Protein AF-A0A937GSK6-F1 (afdb_monomer_lite)

Radius of gyration: 21.52 Å; chains: 1; bounding box: 47×31×70 Å

Secondary structure (DSSP, 8-state):
---EEEEE-SS-EEEEE--EEEEEETTEEEEEE---EEE--TT--EEEEEEE-SEETTEEHHHHHHHHHHHHTT---SSHHHHHHHHHHHHHH-TTTS-HHHHHHHHHHHHHHHHHHIIIIIIHHHHHHHHHHH-SPPPHHHHHHHHHHHHHHHHHHHHTSB--SSSHHHHHHHHHHHHHHHHHHHHHHHTTTS---HHHHHHHHHHHHHTTT-B-TT---TTSEEEEEEE--TT-SS-EEEEEEE-S---

Sequence (251 aa):
MTTEVAIMNRQAVALAADSAATAYSGGRPIYTHANKILSLGAKHAVGVMIYSSATFMGIPWETLIKMFRETLGNQQQHQLEDYGKLLVEFLENNKELFPEELQIKYAMSRIDDYFESLIIETLSHRLDFSFFENQSEINEEDIKKLFSDIVEEELEKYANGETYVNKPKEYGQLIEQKLGAHVDQIIAELFEIFPLDDKTKENLKQLATYLFIYHPEDSQEYDYTGVVISGFGDKDIFPRVQPLKIFGLLF

Foldseek 3Di:
DWDKDWDFDLPDIDIDIDQWDWDDDPNDTDTDGDDQWDDLDPLEQKIKGKDLDQDALNHGVVVLSVVLSVVCPNPFFQWLVVSVVSSVVSVLPPCVVAPLVSLLVSLLVVLLVVVVCLCPPVLVVVVVVVCVPPVDDQDQVNSQVSLLVSLVVLLVLLVPFDFPDDPLVVQLVVCCVSCVVVQVVSCCVVCVPHPYDPVSSVSSSSSSSSVQGGDGPPPPPSAWMWMWMWGGGPNDSGIDIDIDTDHHGND

pLDDT: mean 88.69, std 10.46, range [54.69, 97.94]

Structure (mmCIF, N/CA/C/O backbone):
data_AF-A0A937GSK6-F1
#
_entry.id   AF-A0A937GSK6-F1
#
loop_
_atom_site.group_PDB
_atom_site.id
_atom_site.type_symbol
_atom_site.label_atom_id
_atom_site.label_alt_id
_atom_site.label_comp_id
_atom_site.label_asym_id
_atom_site.label_entity_id
_atom_site.label_seq_id
_atom_site.pdbx_PDB_ins_code
_atom_site.Cartn_x
_atom_site.Cartn_y
_atom_site.Cartn_z
_atom_site.occupancy
_atom_site.B_iso_or_equiv
_atom_site.auth_seq_id
_atom_site.auth_comp_id
_atom_site.auth_asym_id
_atom_site.auth_atom_id
_atom_site.pdbx_PDB_model_num
ATOM 1 N N . MET A 1 1 ? -14.507 -2.035 -8.404 1.00 55.00 1 MET A N 1
ATOM 2 C CA . MET A 1 1 ? -15.138 -0.878 -7.736 1.00 55.00 1 MET A CA 1
ATOM 3 C C . MET A 1 1 ? -15.733 -1.377 -6.437 1.00 55.00 1 MET A C 1
ATOM 5 O O . MET A 1 1 ? -16.490 -2.336 -6.466 1.00 55.00 1 MET A O 1
ATOM 9 N N . THR A 1 2 ? -15.318 -0.777 -5.334 1.00 68.44 2 THR A N 1
ATOM 10 C CA . THR A 1 2 ? -15.688 -1.124 -3.959 1.00 68.44 2 THR A CA 1
ATOM 11 C C . THR A 1 2 ? -16.321 0.135 -3.357 1.00 68.44 2 THR A C 1
ATOM 13 O O . THR A 1 2 ? -15.944 1.238 -3.762 1.00 68.44 2 THR A O 1
ATOM 16 N N . THR A 1 3 ? -17.340 0.011 -2.506 1.00 79.06 3 THR A N 1
ATOM 17 C CA . THR A 1 3 ? -18.026 1.186 -1.940 1.00 79.06 3 THR A CA 1
ATOM 18 C C . THR A 1 3 ? -18.267 1.032 -0.449 1.00 79.06 3 THR A C 1
ATOM 20 O O . THR A 1 3 ? -18.966 0.121 -0.007 1.00 79.06 3 THR A O 1
ATOM 23 N N . GLU A 1 4 ? -17.756 2.004 0.298 1.00 87.00 4 GLU A N 1
ATOM 24 C CA . GLU A 1 4 ? -17.890 2.154 1.739 1.00 87.00 4 GLU A CA 1
ATOM 25 C C . GLU A 1 4 ? -18.651 3.432 2.065 1.00 87.00 4 GLU A C 1
ATOM 27 O O . GLU A 1 4 ? -18.464 4.480 1.444 1.00 87.00 4 GLU A O 1
ATOM 32 N N . VAL A 1 5 ? -19.491 3.361 3.092 1.00 93.25 5 VAL A N 1
ATOM 33 C CA . VAL A 1 5 ? -20.286 4.487 3.566 1.00 93.25 5 VAL A CA 1
ATOM 34 C C . VAL A 1 5 ? -20.209 4.554 5.085 1.00 93.25 5 VAL A C 1
ATOM 36 O O . VAL A 1 5 ? -20.524 3.590 5.783 1.00 93.25 5 VAL A O 1
ATOM 39 N N . ALA A 1 6 ? -19.839 5.728 5.597 1.00 94.38 6 ALA A N 1
ATOM 40 C CA . ALA A 1 6 ? -19.964 6.081 7.005 1.00 94.38 6 ALA A CA 1
ATOM 41 C C . ALA A 1 6 ? -20.987 7.215 7.156 1.00 94.38 6 ALA A C 1
ATOM 43 O O . ALA A 1 6 ? -20.828 8.286 6.570 1.00 94.38 6 ALA A O 1
ATOM 44 N N . ILE A 1 7 ? -22.034 6.992 7.952 1.00 95.69 7 ILE A N 1
ATOM 45 C CA . ILE A 1 7 ? -23.019 8.019 8.316 1.00 95.69 7 ILE A CA 1
ATOM 46 C C . ILE A 1 7 ? -22.913 8.252 9.812 1.00 95.69 7 ILE A C 1
ATOM 48 O O . ILE A 1 7 ? -23.089 7.324 10.598 1.00 95.69 7 ILE A O 1
ATOM 52 N N . MET A 1 8 ? -22.655 9.494 10.214 1.00 96.00 8 MET A N 1
ATOM 53 C CA . MET A 1 8 ? -22.496 9.849 11.620 1.00 96.00 8 MET A CA 1
ATOM 54 C C . MET A 1 8 ? -23.382 11.020 12.029 1.00 96.00 8 MET A C 1
ATOM 56 O O . MET A 1 8 ? -23.664 11.932 11.251 1.00 96.00 8 MET A O 1
ATOM 60 N N . ASN A 1 9 ? -23.801 10.997 13.288 1.00 96.00 9 ASN A N 1
ATOM 61 C CA . ASN A 1 9 ? -24.414 12.123 13.975 1.00 96.00 9 ASN A CA 1
ATOM 62 C C . ASN A 1 9 ? -23.764 12.281 15.361 1.00 96.00 9 ASN A C 1
ATOM 64 O O . ASN A 1 9 ? -22.790 11.612 15.686 1.00 96.00 9 ASN A O 1
ATOM 68 N N . ARG A 1 10 ? -24.305 13.155 16.214 1.00 95.62 10 ARG A N 1
ATOM 69 C CA . ARG A 1 10 ? -23.763 13.374 17.568 1.00 95.62 10 ARG A CA 1
ATOM 70 C C . ARG A 1 10 ? -23.878 12.166 18.513 1.00 95.62 10 ARG A C 1
ATOM 72 O O . ARG A 1 10 ? -23.325 12.218 19.600 1.00 95.62 10 ARG A O 1
ATOM 79 N N . GLN A 1 11 ? -24.628 11.129 18.155 1.00 95.62 11 GLN A N 1
ATOM 80 C CA . GLN A 1 11 ? -24.886 9.966 19.008 1.00 95.62 11 GLN A CA 1
ATOM 81 C C . GLN A 1 11 ? -24.137 8.716 18.554 1.00 95.62 11 GLN A C 1
ATOM 83 O O . GLN A 1 11 ? -23.774 7.902 19.395 1.00 95.62 11 GLN A O 1
ATOM 88 N N . ALA A 1 12 ? -23.951 8.527 17.247 1.00 95.62 12 ALA A N 1
ATOM 89 C CA . ALA A 1 12 ? -23.407 7.290 16.707 1.00 95.62 12 ALA A CA 1
ATOM 90 C C . ALA A 1 12 ? -22.842 7.466 15.295 1.00 95.62 12 ALA A C 1
ATOM 92 O O . ALA A 1 12 ? -23.135 8.440 14.596 1.00 95.62 12 ALA A O 1
ATOM 93 N N . VAL A 1 13 ? -22.076 6.461 14.880 1.00 96.69 13 VAL A N 1
ATOM 94 C CA . VAL A 1 13 ? -21.680 6.222 13.496 1.00 96.69 13 VAL A CA 1
ATOM 95 C C . VAL A 1 13 ? -22.214 4.866 13.042 1.00 96.69 13 VAL A C 1
ATOM 97 O O . VAL A 1 13 ? -22.181 3.890 13.791 1.00 96.69 13 VAL A O 1
ATOM 100 N N . ALA A 1 14 ? -22.735 4.821 11.821 1.00 96.38 14 ALA A N 1
ATOM 101 C CA . ALA A 1 14 ? -23.144 3.617 11.119 1.00 96.38 14 ALA A CA 1
ATOM 102 C C . ALA A 1 14 ? -22.214 3.400 9.922 1.00 96.38 14 ALA A C 1
ATOM 104 O O . ALA A 1 14 ? -21.938 4.336 9.170 1.00 96.38 14 ALA A O 1
ATOM 105 N N . LEU A 1 15 ? -21.747 2.162 9.771 1.00 95.69 15 LEU A N 1
ATOM 106 C CA . LEU A 1 15 ? -20.786 1.729 8.761 1.00 95.69 15 LEU A CA 1
ATOM 107 C C . LEU A 1 15 ? -21.457 0.719 7.825 1.00 95.69 15 LEU A C 1
ATOM 109 O O . LEU A 1 15 ? -22.148 -0.187 8.297 1.00 95.69 15 LEU A O 1
ATOM 113 N N . ALA A 1 16 ? -21.257 0.868 6.519 1.00 94.00 16 ALA A N 1
ATOM 114 C CA . ALA A 1 16 ? -21.748 -0.051 5.497 1.00 94.00 16 ALA A CA 1
ATOM 115 C C . ALA A 1 16 ? -20.708 -0.207 4.378 1.00 94.00 16 ALA A C 1
ATOM 117 O O . ALA A 1 16 ? -20.081 0.770 3.982 1.00 94.00 16 ALA A O 1
ATOM 118 N N . ALA A 1 17 ? -20.539 -1.427 3.869 1.00 91.69 17 ALA A N 1
ATOM 119 C CA . ALA A 1 17 ? -19.594 -1.764 2.810 1.00 91.69 17 ALA A CA 1
ATOM 120 C C . ALA A 1 17 ? -20.102 -2.985 2.032 1.00 91.69 17 ALA A C 1
ATOM 122 O O . ALA A 1 17 ? -20.839 -3.812 2.581 1.00 91.69 17 ALA A O 1
ATOM 123 N N . ASP A 1 18 ? -19.718 -3.107 0.764 1.00 89.00 18 ASP A N 1
ATOM 124 C CA . ASP A 1 18 ? -20.011 -4.290 -0.041 1.00 89.00 18 ASP A CA 1
ATOM 125 C C . ASP A 1 18 ? -19.037 -5.443 0.277 1.00 89.00 18 ASP A C 1
ATOM 127 O O . ASP A 1 18 ? -17.923 -5.232 0.746 1.00 89.00 18 ASP A O 1
ATOM 131 N N . SER A 1 19 ? -19.429 -6.689 0.011 1.00 83.31 19 SER A N 1
ATOM 132 C CA . SER A 1 19 ? -18.553 -7.844 0.263 1.00 83.31 19 SER A CA 1
ATOM 133 C C . SER A 1 19 ? -17.668 -8.228 -0.925 1.00 83.31 19 SER A C 1
ATOM 135 O O . SER A 1 19 ? -16.903 -9.181 -0.802 1.00 83.31 19 SER A O 1
ATOM 137 N N . ALA A 1 20 ? -17.820 -7.594 -2.095 1.00 81.50 20 ALA A N 1
ATOM 138 C CA . ALA A 1 20 ? -17.155 -8.055 -3.307 1.00 81.50 20 ALA A CA 1
ATOM 139 C C . ALA A 1 20 ? -15.666 -7.710 -3.254 1.00 81.50 20 ALA A C 1
ATOM 141 O O . ALA A 1 20 ? -15.281 -6.557 -3.074 1.00 81.50 20 ALA A O 1
ATOM 142 N N . ALA A 1 21 ? -14.820 -8.713 -3.428 1.00 77.69 21 ALA A N 1
ATOM 143 C CA . ALA A 1 21 ? -13.390 -8.538 -3.612 1.00 77.69 21 ALA A CA 1
ATOM 144 C C . ALA A 1 21 ? -13.001 -9.097 -4.981 1.00 77.69 21 ALA A C 1
ATOM 146 O O . ALA A 1 21 ? -13.601 -10.051 -5.472 1.00 77.69 21 ALA A O 1
ATOM 147 N N . THR A 1 22 ? -12.026 -8.465 -5.626 1.00 73.44 22 THR A N 1
ATOM 148 C CA . THR A 1 22 ? -11.445 -8.973 -6.871 1.00 73.44 22 THR A CA 1
ATOM 149 C C . THR A 1 22 ? -10.043 -9.449 -6.545 1.00 73.44 22 THR A C 1
ATOM 151 O O . THR A 1 22 ? -9.212 -8.660 -6.112 1.00 73.44 22 THR A O 1
ATOM 154 N N . ALA A 1 23 ? -9.808 -10.743 -6.704 1.00 70.75 23 ALA A N 1
ATOM 155 C CA . ALA A 1 23 ? -8.471 -11.312 -6.736 1.00 70.75 23 ALA A CA 1
ATOM 156 C C . ALA A 1 23 ? -8.098 -11.577 -8.195 1.00 70.75 23 ALA A C 1
ATOM 158 O O . ALA A 1 23 ? -8.982 -11.751 -9.028 1.00 70.75 23 ALA A O 1
ATOM 159 N N . TYR A 1 24 ? -6.812 -11.659 -8.508 1.00 64.31 24 TYR A N 1
ATOM 160 C CA . TYR A 1 24 ? -6.358 -12.094 -9.824 1.00 64.31 24 TYR A CA 1
ATOM 161 C C . TYR A 1 24 ? -5.656 -13.442 -9.700 1.00 64.31 24 TYR A C 1
ATOM 163 O O . TYR A 1 24 ? -4.879 -13.676 -8.777 1.00 64.31 24 TYR A O 1
ATOM 171 N N . SER A 1 25 ? -5.960 -14.362 -10.612 1.00 57.69 25 SER A N 1
ATOM 172 C CA . SER A 1 25 ? -5.252 -15.637 -10.731 1.00 57.69 25 SER A CA 1
ATOM 173 C C . SER A 1 25 ? -4.990 -15.910 -12.202 1.00 57.69 25 SER A C 1
ATOM 175 O O . SER A 1 25 ? -5.929 -15.962 -12.999 1.00 57.69 25 SER A O 1
ATOM 177 N N . GLY A 1 26 ? -3.711 -16.021 -12.570 1.00 58.00 26 GLY A N 1
ATOM 178 C CA . GLY A 1 26 ? -3.294 -16.190 -13.965 1.00 58.00 26 GLY A CA 1
ATOM 179 C C . GLY A 1 26 ? -3.833 -15.090 -14.888 1.00 58.00 26 GLY A C 1
ATOM 180 O O . GLY A 1 26 ? -4.382 -15.401 -15.943 1.00 58.00 26 GLY A O 1
ATOM 181 N N . GLY A 1 27 ? -3.785 -13.828 -14.444 1.00 58.50 27 GLY A N 1
ATOM 182 C CA . GLY A 1 27 ? -4.260 -12.667 -15.209 1.00 58.50 27 GLY A CA 1
ATOM 183 C C . GLY A 1 27 ? -5.783 -12.543 -15.344 1.00 58.50 27 GLY A C 1
ATOM 184 O O . GLY A 1 27 ? -6.266 -11.676 -16.066 1.00 58.50 27 GLY A O 1
ATOM 185 N N . ARG A 1 28 ? -6.575 -13.394 -14.673 1.00 56.16 28 ARG A N 1
ATOM 186 C CA . ARG A 1 28 ? -8.046 -13.334 -14.723 1.00 56.16 28 ARG A CA 1
ATOM 187 C C . ARG A 1 28 ? -8.639 -12.853 -13.403 1.00 56.16 28 ARG A C 1
ATOM 189 O O . ARG A 1 28 ? -8.242 -13.374 -12.357 1.00 56.16 28 ARG A O 1
ATOM 196 N N . PRO A 1 29 ? -9.622 -11.932 -13.437 1.00 64.12 29 PRO A N 1
ATOM 197 C CA . PRO A 1 29 ? -10.322 -11.512 -12.236 1.00 64.12 29 PRO A CA 1
ATOM 198 C C . PRO A 1 29 ? -11.168 -12.670 -11.694 1.00 64.12 29 PRO A C 1
ATOM 200 O O . PRO A 1 29 ? -11.985 -13.267 -12.398 1.00 64.12 29 PRO A O 1
ATOM 203 N N . ILE A 1 30 ? -10.976 -12.971 -10.418 1.00 71.44 30 ILE A N 1
ATOM 204 C CA . ILE A 1 30 ? -11.789 -13.866 -9.608 1.00 71.44 30 ILE A CA 1
ATOM 205 C C . ILE A 1 30 ? -12.559 -13.004 -8.617 1.00 71.44 30 ILE A C 1
ATOM 207 O O . ILE A 1 30 ? -11.975 -12.310 -7.784 1.00 71.44 30 ILE A O 1
ATOM 211 N N . TYR A 1 31 ? -13.884 -13.090 -8.680 1.00 69.75 31 TYR A N 1
ATOM 212 C CA . TYR A 1 31 ? -14.756 -12.461 -7.700 1.00 69.75 31 TYR A CA 1
ATOM 213 C C . TYR A 1 31 ? -14.820 -13.325 -6.446 1.00 69.75 31 TYR A C 1
ATOM 215 O O . TYR A 1 31 ? -15.266 -14.473 -6.479 1.00 69.75 31 TYR A O 1
ATOM 223 N N . THR A 1 32 ? -14.353 -12.768 -5.341 1.00 76.56 32 THR A N 1
ATOM 224 C CA . THR A 1 32 ? -14.342 -13.394 -4.025 1.00 76.56 32 THR A CA 1
ATOM 225 C C . THR A 1 32 ? -15.166 -12.563 -3.045 1.00 76.56 32 THR A C 1
ATOM 227 O O . THR A 1 32 ? -15.690 -11.494 -3.376 1.00 76.56 32 THR A O 1
ATOM 230 N N . HIS A 1 33 ? -15.309 -13.078 -1.826 1.00 78.69 33 HIS A N 1
ATOM 231 C CA . HIS A 1 33 ? -15.920 -12.352 -0.724 1.00 78.69 33 HIS A CA 1
ATOM 232 C C . HIS A 1 33 ? -14.846 -11.949 0.281 1.00 78.69 33 HIS A C 1
ATOM 234 O O . HIS A 1 33 ? -14.031 -12.781 0.677 1.00 78.69 33 HIS A O 1
ATOM 240 N N . ALA A 1 34 ? -14.882 -10.695 0.721 1.00 81.19 34 ALA A N 1
ATOM 241 C CA . ALA A 1 34 ? -14.078 -10.203 1.831 1.00 81.19 34 ALA A CA 1
ATOM 242 C C . ALA A 1 34 ? -14.989 -9.574 2.885 1.00 81.19 34 ALA A C 1
ATOM 244 O O . ALA A 1 34 ? -15.939 -8.857 2.555 1.00 81.19 34 ALA A O 1
ATOM 245 N N . ASN A 1 35 ? -14.698 -9.828 4.163 1.00 85.88 35 ASN A N 1
ATOM 246 C CA . ASN A 1 35 ? -15.351 -9.096 5.234 1.00 85.88 35 ASN A CA 1
ATOM 247 C C . ASN A 1 35 ? -14.729 -7.699 5.347 1.00 85.88 35 ASN A C 1
ATOM 249 O O . ASN A 1 35 ? -13.636 -7.547 5.893 1.00 85.88 35 ASN A O 1
ATOM 253 N N . LYS A 1 36 ? -15.430 -6.686 4.833 1.00 90.12 36 LYS A N 1
ATOM 254 C CA . LYS A 1 36 ? -14.940 -5.304 4.819 1.00 90.12 36 LYS A CA 1
ATOM 255 C C . LYS A 1 36 ? -15.313 -4.489 6.050 1.00 90.12 36 LYS A C 1
ATOM 257 O O . LYS A 1 36 ? -14.898 -3.344 6.126 1.00 90.12 36 LYS A O 1
ATOM 262 N N . ILE A 1 37 ? -16.069 -5.045 7.003 1.00 94.69 37 ILE A N 1
ATOM 263 C CA . ILE A 1 37 ? -16.404 -4.373 8.266 1.00 94.69 37 ILE A CA 1
ATOM 264 C C . ILE A 1 37 ? -16.038 -5.277 9.436 1.00 94.69 37 ILE A C 1
ATOM 266 O O . ILE A 1 37 ? -16.583 -6.366 9.616 1.00 94.69 37 ILE A O 1
ATOM 270 N N . LEU A 1 38 ? -15.131 -4.798 10.277 1.00 95.19 38 LEU A N 1
ATOM 271 C CA . LEU A 1 38 ? -14.659 -5.508 11.457 1.00 95.19 38 LEU A CA 1
ATOM 272 C C . LEU A 1 38 ? -14.899 -4.669 12.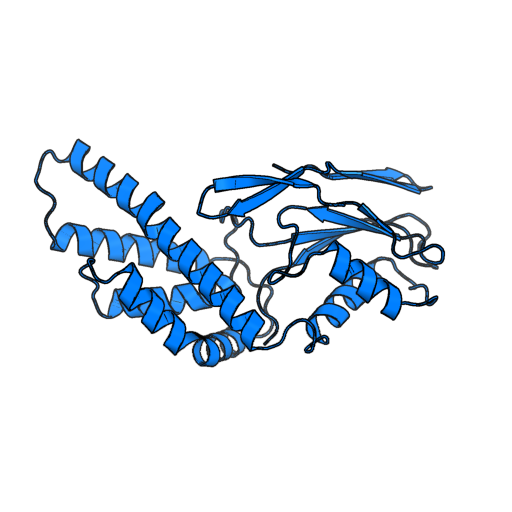709 1.00 95.19 38 LEU A C 1
ATOM 274 O O . LEU A 1 38 ? -14.884 -3.445 12.671 1.00 95.19 38 LEU A O 1
ATOM 278 N N . SER A 1 39 ? -15.110 -5.329 13.844 1.00 94.38 39 SER A N 1
ATOM 279 C CA . SER A 1 39 ? -15.150 -4.675 15.155 1.00 94.38 39 SER A CA 1
ATOM 280 C C . SER A 1 39 ? -13.846 -4.944 15.902 1.00 94.38 39 SER A C 1
ATOM 282 O O . SER A 1 39 ? -13.377 -6.087 15.928 1.00 94.38 39 SER A O 1
ATOM 284 N N . LEU A 1 40 ? -13.317 -3.921 16.584 1.00 95.19 40 LEU A N 1
ATOM 285 C CA . LEU A 1 40 ? -12.187 -4.067 17.511 1.00 95.19 40 LEU A CA 1
ATOM 286 C C . LEU A 1 40 ? -12.592 -4.711 18.851 1.00 95.19 40 LEU A C 1
ATOM 288 O O . LEU A 1 40 ? -11.813 -4.739 19.790 1.00 95.19 40 LEU A O 1
ATOM 292 N N . GLY A 1 41 ? -13.792 -5.287 18.951 1.00 89.38 41 GLY A N 1
ATOM 293 C CA . GLY A 1 41 ? -14.235 -6.073 20.101 1.00 89.38 41 GLY A CA 1
ATOM 294 C C . GLY A 1 41 ? -15.173 -5.316 21.037 1.00 89.38 41 GLY A C 1
ATOM 295 O O . GLY A 1 41 ? -15.291 -4.099 20.998 1.00 89.38 41 GLY A O 1
ATOM 296 N N . ALA A 1 42 ? -15.854 -6.054 21.916 1.00 87.38 42 ALA A N 1
ATOM 297 C CA . ALA A 1 42 ? -16.963 -5.529 22.721 1.00 87.38 42 ALA A CA 1
ATOM 298 C C . ALA A 1 42 ? -16.572 -4.429 23.726 1.00 87.38 42 ALA A C 1
ATOM 300 O O . ALA A 1 42 ? -17.439 -3.712 24.222 1.00 87.38 42 ALA A O 1
ATOM 301 N N . LYS A 1 43 ? -15.283 -4.312 24.065 1.00 91.81 43 LYS A N 1
ATOM 302 C CA . LYS A 1 43 ? -14.761 -3.243 24.929 1.00 91.81 43 LYS A CA 1
ATOM 303 C C . LYS A 1 43 ? -14.393 -1.982 24.161 1.00 91.81 43 LYS A C 1
ATOM 305 O O . LYS A 1 43 ? -14.184 -0.952 24.786 1.00 91.81 43 LYS A O 1
ATOM 310 N N . HIS A 1 44 ? -14.372 -2.032 22.838 1.00 94.75 44 HIS A N 1
ATOM 311 C CA . HIS A 1 44 ? -14.014 -0.911 21.991 1.00 94.75 44 HIS A CA 1
ATOM 312 C C . HIS A 1 44 ? -15.254 -0.494 21.207 1.00 94.75 44 HIS A C 1
ATOM 314 O O . HIS A 1 44 ? -15.797 -1.266 20.419 1.00 94.75 44 HIS A O 1
ATOM 320 N N . ALA A 1 45 ? -15.711 0.741 21.401 1.00 95.12 45 ALA A N 1
ATOM 321 C CA . ALA A 1 45 ? -16.791 1.318 20.601 1.00 95.12 45 ALA A CA 1
ATOM 322 C C . ALA A 1 45 ? -16.264 1.746 19.218 1.00 95.12 45 ALA A C 1
ATOM 324 O O . ALA A 1 45 ? -16.440 2.894 18.818 1.00 95.12 45 ALA A O 1
ATOM 325 N N . VAL A 1 46 ? -15.555 0.840 18.533 1.00 97.38 46 VAL A N 1
ATOM 326 C CA . VAL A 1 46 ? -14.782 1.105 17.316 1.00 97.38 46 VAL A CA 1
ATOM 327 C C . VAL A 1 46 ? -15.007 -0.004 16.288 1.00 97.38 46 VAL A C 1
ATOM 329 O O . VAL A 1 46 ? -14.824 -1.196 16.565 1.00 97.38 46 VAL A O 1
ATOM 332 N N . GLY A 1 47 ? -15.402 0.416 15.091 1.00 97.00 47 GLY A N 1
ATOM 333 C CA . GLY A 1 47 ? -15.438 -0.389 13.879 1.00 97.00 47 GLY A CA 1
ATOM 334 C C . GLY A 1 47 ? -14.324 0.015 12.916 1.00 97.00 47 GLY A C 1
ATOM 335 O O . GLY A 1 47 ? -13.837 1.144 12.941 1.00 97.00 47 GLY A O 1
ATOM 336 N N . VAL A 1 48 ? -13.932 -0.922 12.064 1.00 97.31 48 VAL A N 1
ATOM 337 C CA . VAL A 1 48 ? -12.941 -0.746 11.004 1.00 97.31 48 VAL A CA 1
ATOM 338 C C . VAL A 1 48 ? -13.589 -1.135 9.685 1.00 97.31 48 VAL A C 1
ATOM 340 O O . VAL A 1 48 ? -14.143 -2.230 9.591 1.00 97.31 48 VAL A O 1
ATOM 343 N N . MET A 1 49 ? -13.519 -0.261 8.681 1.00 95.88 49 MET A N 1
ATOM 344 C CA . MET A 1 49 ? -13.830 -0.615 7.296 1.00 95.88 49 MET A CA 1
ATOM 345 C C . MET A 1 49 ? -12.562 -0.676 6.452 1.00 95.88 49 MET A C 1
ATOM 347 O O . MET A 1 49 ? -11.646 0.109 6.689 1.00 95.88 49 MET A O 1
ATOM 351 N N . ILE A 1 50 ? -12.515 -1.570 5.468 1.00 93.88 50 ILE A N 1
ATOM 352 C CA . ILE A 1 50 ? -11.402 -1.664 4.512 1.00 93.88 50 ILE A CA 1
ATOM 353 C C . ILE A 1 50 ? -11.891 -1.506 3.076 1.00 93.88 50 ILE A C 1
ATOM 355 O O . ILE A 1 50 ? -12.967 -2.000 2.748 1.00 93.88 50 ILE A O 1
ATOM 359 N N . TYR A 1 51 ? -11.091 -0.859 2.230 1.00 89.88 51 TYR A N 1
ATOM 360 C CA . TYR A 1 51 ? -11.397 -0.639 0.818 1.00 89.88 51 TYR A CA 1
ATOM 361 C C . TYR A 1 51 ? -10.156 -0.652 -0.070 1.00 89.88 51 TYR A C 1
ATOM 363 O O . TYR A 1 51 ? -9.027 -0.599 0.417 1.00 89.88 51 TYR A O 1
ATOM 371 N N . SER A 1 52 ? -10.379 -0.678 -1.387 1.00 87.12 52 SER A N 1
ATOM 372 C CA . SER A 1 52 ? -9.343 -0.930 -2.395 1.00 87.12 52 SER A CA 1
ATOM 373 C C . SER A 1 52 ? -8.787 -2.354 -2.250 1.00 87.12 52 SER A C 1
ATOM 375 O O . SER A 1 52 ? -9.541 -3.304 -2.488 1.00 87.12 52 SER A O 1
ATOM 377 N N . SER A 1 53 ? -7.534 -2.534 -1.833 1.00 86.12 53 SER A N 1
ATOM 378 C CA . SER A 1 53 ? -6.961 -3.863 -1.622 1.00 86.12 53 SER A CA 1
ATOM 379 C C . SER A 1 53 ? -7.513 -4.546 -0.360 1.00 86.12 53 SER A C 1
ATOM 381 O O . SER A 1 53 ? -7.694 -3.929 0.686 1.00 86.12 53 SER A O 1
ATOM 383 N N . ALA A 1 54 ? -7.773 -5.855 -0.443 1.00 87.12 54 ALA A N 1
ATOM 384 C CA . ALA A 1 54 ? -8.198 -6.674 0.700 1.00 87.12 54 ALA A CA 1
ATOM 385 C C . ALA A 1 54 ? -7.015 -7.288 1.476 1.00 87.12 54 ALA A C 1
ATOM 387 O O . ALA A 1 54 ? -7.212 -7.933 2.513 1.00 87.12 54 ALA A O 1
ATOM 388 N N . THR A 1 55 ? -5.787 -7.085 0.992 1.00 88.62 55 THR A N 1
ATOM 389 C CA . THR A 1 55 ? -4.562 -7.643 1.572 1.00 88.62 55 THR A CA 1
ATOM 390 C C . THR A 1 55 ? -3.472 -6.589 1.695 1.00 88.62 55 THR A C 1
ATOM 392 O O . THR A 1 55 ? -3.336 -5.734 0.826 1.00 88.62 55 THR A O 1
ATOM 395 N N . PHE A 1 56 ? -2.628 -6.716 2.711 1.00 91.38 56 PHE A N 1
ATOM 396 C CA . PHE A 1 56 ? -1.390 -5.956 2.837 1.00 91.38 56 PHE A CA 1
ATOM 397 C C . PHE A 1 56 ? -0.211 -6.931 2.819 1.00 91.38 56 PHE A C 1
ATOM 399 O O . PHE A 1 56 ? -0.169 -7.859 3.626 1.00 91.38 56 PHE A O 1
ATOM 406 N N . MET A 1 57 ? 0.687 -6.784 1.836 1.00 89.44 57 MET A N 1
ATOM 407 C CA . MET A 1 57 ? 1.793 -7.722 1.564 1.00 89.44 57 MET A CA 1
ATOM 408 C C . MET A 1 57 ? 1.354 -9.196 1.461 1.00 89.44 57 MET A C 1
ATOM 410 O O . MET A 1 57 ? 2.019 -10.107 1.951 1.00 89.44 57 MET A O 1
ATOM 414 N N . GLY A 1 58 ? 0.184 -9.441 0.864 1.00 86.56 58 GLY A N 1
ATOM 415 C CA . GLY A 1 58 ? -0.397 -10.781 0.728 1.00 86.56 58 GLY A CA 1
ATOM 416 C C . GLY A 1 58 ? -1.112 -11.316 1.976 1.00 86.56 58 GLY A C 1
ATOM 417 O O . GLY A 1 58 ? -1.721 -12.384 1.910 1.00 86.56 58 GLY A O 1
ATOM 418 N N . ILE A 1 59 ? -1.111 -10.583 3.095 1.00 90.19 59 ILE A N 1
ATOM 419 C CA . ILE A 1 59 ? -1.841 -10.965 4.310 1.00 90.19 59 ILE A CA 1
ATOM 420 C C . ILE A 1 59 ? -3.237 -10.329 4.296 1.00 90.19 59 ILE A C 1
ATOM 422 O O . ILE A 1 59 ? -3.347 -9.110 4.152 1.00 90.19 59 ILE A O 1
ATOM 426 N N . PRO A 1 60 ? -4.324 -11.106 4.476 1.00 91.56 60 PRO A N 1
ATOM 427 C CA . PRO A 1 60 ? -5.674 -10.555 4.552 1.00 91.56 60 PRO A CA 1
ATOM 428 C C . PRO A 1 60 ? -5.839 -9.561 5.704 1.00 91.56 60 PRO A C 1
ATOM 430 O O . PRO A 1 60 ? -5.493 -9.864 6.849 1.00 91.56 60 PRO A O 1
ATOM 433 N N . TRP A 1 61 ? -6.469 -8.417 5.433 1.00 93.38 61 TRP A N 1
ATOM 434 C CA . TRP A 1 61 ? -6.757 -7.420 6.470 1.00 93.38 61 TRP A CA 1
ATOM 435 C C . TRP A 1 61 ? -7.637 -7.953 7.592 1.00 93.38 61 TRP A C 1
ATOM 437 O O . TRP A 1 61 ? -7.463 -7.568 8.743 1.00 93.38 61 TRP A O 1
ATOM 447 N N . GLU A 1 62 ? -8.535 -8.891 7.301 1.00 92.94 62 GLU A N 1
ATOM 448 C CA . GLU A 1 62 ? -9.308 -9.561 8.344 1.00 92.94 62 GLU A CA 1
ATOM 449 C C . GLU A 1 62 ? -8.404 -10.250 9.381 1.00 92.94 62 GLU A C 1
ATOM 451 O O . GLU A 1 62 ? -8.680 -10.178 10.581 1.00 92.94 62 GLU A O 1
ATOM 456 N N . THR A 1 63 ? -7.312 -10.878 8.940 1.00 93.94 63 THR A N 1
ATOM 457 C CA . THR A 1 63 ? -6.319 -11.494 9.826 1.00 93.94 63 THR A CA 1
ATOM 458 C C . THR A 1 63 ? -5.567 -10.427 10.614 1.00 93.94 63 THR A C 1
ATOM 460 O O . THR A 1 63 ? -5.497 -10.522 11.839 1.00 93.94 63 THR A O 1
ATOM 463 N N . LEU A 1 64 ? -5.074 -9.384 9.938 1.00 96.06 64 LEU A N 1
ATOM 464 C CA . LEU A 1 64 ? -4.318 -8.296 10.568 1.00 96.06 64 LEU A CA 1
ATOM 465 C C . LEU A 1 64 ? -5.138 -7.583 11.649 1.00 96.06 64 LEU A C 1
ATOM 467 O O . LEU A 1 64 ? -4.671 -7.432 12.773 1.00 96.06 64 LEU A O 1
ATOM 471 N N . ILE A 1 65 ? -6.391 -7.222 11.355 1.00 96.69 65 ILE A N 1
ATOM 472 C CA . ILE A 1 65 ? -7.279 -6.548 12.311 1.00 96.69 65 ILE A CA 1
ATOM 473 C C . ILE A 1 65 ? -7.641 -7.464 13.485 1.00 96.69 65 ILE A C 1
ATOM 475 O O . ILE A 1 65 ? -7.730 -6.995 14.620 1.00 96.69 65 ILE A O 1
ATOM 479 N N . LYS A 1 66 ? -7.821 -8.773 13.256 1.00 95.00 66 LYS A N 1
ATOM 480 C CA . LYS A 1 66 ? -8.035 -9.734 14.350 1.00 95.00 66 LYS A CA 1
ATOM 481 C C . LYS A 1 66 ? -6.819 -9.809 15.269 1.00 95.00 66 LYS A C 1
ATOM 483 O O . LYS A 1 66 ? -7.003 -9.749 16.476 1.00 95.00 66 LYS A O 1
ATOM 488 N N . MET A 1 67 ? -5.609 -9.899 14.721 1.00 95.88 67 MET A N 1
ATOM 489 C CA . MET A 1 67 ? -4.379 -9.935 15.518 1.00 95.88 67 MET A CA 1
ATOM 490 C C . MET A 1 67 ? -4.150 -8.625 16.275 1.00 95.88 67 MET A C 1
ATOM 492 O O . MET A 1 67 ? -3.903 -8.654 17.477 1.00 95.88 67 MET A O 1
ATOM 496 N N . PHE A 1 68 ? -4.326 -7.486 15.605 1.00 96.50 68 PHE A N 1
ATOM 497 C CA . PHE A 1 68 ? -4.259 -6.163 16.223 1.00 96.50 68 PHE A CA 1
ATOM 498 C C . PHE A 1 68 ? -5.254 -6.014 17.383 1.00 96.50 68 PHE A C 1
ATOM 500 O O . PHE A 1 68 ? -4.930 -5.492 18.447 1.00 96.50 68 PHE A O 1
ATOM 507 N N . ARG A 1 69 ? -6.477 -6.529 17.231 1.00 94.81 69 ARG A N 1
ATOM 508 C CA . ARG A 1 69 ? -7.450 -6.532 18.326 1.00 94.81 69 ARG A CA 1
ATOM 509 C C . ARG A 1 69 ? -6.937 -7.286 19.555 1.00 94.81 69 ARG A C 1
ATOM 511 O O . ARG A 1 69 ? -7.146 -6.820 20.672 1.00 94.81 69 ARG A O 1
ATOM 518 N N . GLU A 1 70 ? -6.276 -8.426 19.370 1.00 94.12 70 GLU A N 1
ATOM 519 C CA . GLU A 1 70 ? -5.717 -9.175 20.501 1.00 94.12 70 GLU A CA 1
ATOM 520 C C . GLU A 1 70 ? -4.617 -8.375 21.222 1.00 94.12 70 GLU A C 1
ATOM 522 O O . GLU A 1 70 ? -4.515 -8.462 22.446 1.00 94.12 70 GLU A O 1
ATOM 527 N N . THR A 1 71 ? -3.853 -7.528 20.513 1.00 94.00 71 THR A N 1
ATOM 528 C CA . THR A 1 71 ? -2.844 -6.657 21.147 1.00 94.00 71 THR A CA 1
ATOM 529 C C . THR A 1 71 ? -3.456 -5.509 21.951 1.00 94.00 71 THR A C 1
ATOM 531 O O . THR A 1 71 ? -2.857 -5.067 22.927 1.00 94.00 71 THR A O 1
ATOM 534 N N . LEU A 1 72 ? -4.653 -5.036 21.584 1.00 94.19 72 LEU A N 1
ATOM 535 C CA . LEU A 1 72 ? -5.388 -4.017 22.350 1.00 94.19 72 LEU A CA 1
ATOM 536 C C . LEU A 1 72 ? -5.965 -4.572 23.665 1.00 94.19 72 LEU A C 1
ATOM 538 O O . LEU A 1 72 ? -6.107 -3.846 24.656 1.00 94.19 72 LEU A O 1
ATOM 542 N N . GLY A 1 73 ? -6.325 -5.858 23.686 1.00 91.44 73 GLY A N 1
ATOM 543 C CA . GLY A 1 73 ? -6.938 -6.511 24.839 1.00 91.44 73 GLY A CA 1
ATOM 544 C C . GLY A 1 73 ? -8.219 -5.803 25.297 1.00 91.44 73 GLY A C 1
ATOM 545 O O . GLY A 1 73 ? -9.205 -5.747 24.573 1.00 91.44 73 GLY A O 1
ATOM 546 N N . ASN A 1 74 ? -8.219 -5.284 26.530 1.00 92.12 74 ASN A N 1
ATOM 547 C CA . ASN A 1 74 ? -9.337 -4.507 27.088 1.00 92.12 74 ASN A CA 1
ATOM 548 C C . ASN A 1 74 ? -9.006 -3.009 27.245 1.00 92.12 74 ASN A C 1
ATOM 550 O O . ASN A 1 74 ? -9.756 -2.287 27.907 1.00 92.12 74 ASN A O 1
ATOM 554 N N . GLN A 1 75 ? -7.867 -2.547 26.721 1.00 92.94 75 GLN A N 1
ATOM 555 C CA . GLN A 1 75 ? -7.375 -1.187 26.940 1.00 92.94 75 GLN A CA 1
ATOM 556 C C . GLN A 1 75 ? -7.969 -0.220 25.915 1.00 92.94 75 GLN A C 1
ATOM 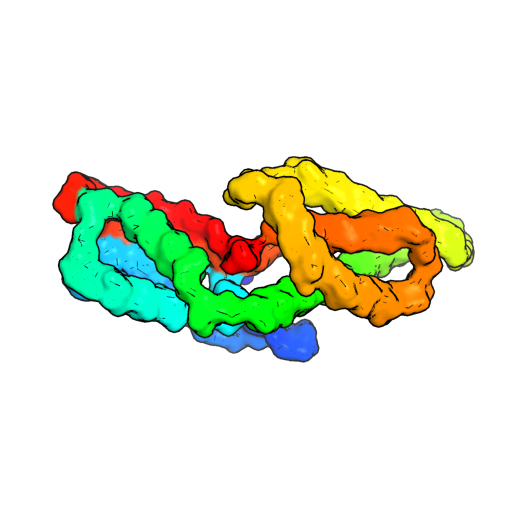558 O O . GLN A 1 75 ? -7.532 -0.138 24.767 1.00 92.94 75 GLN A O 1
ATOM 563 N N . GLN A 1 76 ? -8.984 0.528 26.345 1.00 93.75 76 GLN A N 1
ATOM 564 C CA . GLN A 1 76 ? -9.563 1.606 25.550 1.00 93.75 76 GLN A CA 1
ATOM 565 C C . GLN A 1 76 ? -8.565 2.751 25.371 1.00 93.75 76 GLN A C 1
ATOM 567 O O . GLN A 1 76 ? -7.773 3.043 26.266 1.00 93.75 76 GLN A O 1
ATOM 572 N N . GLN A 1 77 ? -8.637 3.408 24.216 1.00 96.25 77 GLN A N 1
ATOM 573 C CA . GLN A 1 77 ? -7.860 4.610 23.937 1.00 96.25 77 GLN A CA 1
ATOM 574 C C . GLN A 1 77 ? -8.664 5.871 24.231 1.00 96.25 77 GLN A C 1
ATOM 576 O O . GLN A 1 77 ? -9.894 5.864 24.142 1.00 96.25 77 GLN A O 1
ATOM 581 N N . HIS A 1 78 ? -7.960 6.957 24.552 1.00 96.50 78 HIS A N 1
ATOM 582 C CA . HIS A 1 78 ? -8.595 8.223 24.900 1.00 96.50 78 HIS A CA 1
ATOM 583 C C . HIS A 1 78 ? -9.256 8.913 23.714 1.00 96.50 78 HIS A C 1
ATOM 585 O O . HIS A 1 78 ? -10.373 9.416 23.846 1.00 96.50 78 HIS A O 1
ATOM 591 N N . GLN A 1 79 ? -8.579 8.916 22.570 1.00 97.44 79 GLN A N 1
ATOM 592 C CA . GLN A 1 79 ? -9.088 9.459 21.317 1.00 97.44 79 GLN A CA 1
ATOM 593 C C . GLN A 1 79 ? -9.157 8.348 20.273 1.00 97.44 79 GLN A C 1
ATOM 595 O O . GLN A 1 79 ? -8.343 7.421 20.292 1.00 97.44 79 GLN A O 1
ATOM 600 N N . LEU A 1 80 ? -10.115 8.436 19.348 1.00 97.19 80 LEU A N 1
ATOM 601 C CA . LEU A 1 80 ? -10.206 7.488 18.239 1.00 97.19 80 LEU A CA 1
ATOM 602 C C . LEU A 1 80 ? -8.895 7.433 17.438 1.00 97.19 80 LEU A C 1
ATOM 604 O O . LEU A 1 80 ? -8.464 6.355 17.038 1.00 97.19 80 LEU A O 1
ATOM 608 N N . GLU A 1 81 ? -8.246 8.581 17.245 1.00 96.81 81 GLU A N 1
ATOM 609 C CA . GLU A 1 81 ? -7.041 8.716 16.428 1.00 96.81 81 GLU A CA 1
ATOM 610 C C . GLU A 1 81 ? -5.862 7.877 16.932 1.00 96.81 81 GLU A C 1
ATOM 612 O O . GLU A 1 81 ? -4.987 7.500 16.146 1.00 96.81 81 GLU A O 1
ATOM 617 N N . ASP A 1 82 ? -5.844 7.568 18.229 1.00 97.50 82 ASP A N 1
ATOM 618 C CA . ASP A 1 82 ? -4.804 6.754 18.851 1.00 97.50 82 ASP A CA 1
ATOM 619 C C . ASP A 1 82 ? -4.903 5.282 18.421 1.00 97.50 82 ASP A C 1
ATOM 621 O O . ASP A 1 82 ? -3.876 4.619 18.307 1.00 97.50 82 ASP A O 1
ATOM 625 N N . TYR A 1 83 ? -6.094 4.777 18.067 1.00 97.94 83 TYR A N 1
ATOM 626 C CA . TYR A 1 83 ? -6.218 3.442 17.464 1.00 97.94 83 TYR A CA 1
ATOM 627 C C . TYR A 1 83 ? -5.518 3.364 16.106 1.00 97.94 83 TYR A C 1
ATOM 629 O O . TYR A 1 83 ? -4.897 2.347 15.808 1.00 97.94 83 TYR A O 1
ATOM 637 N N . GLY A 1 84 ? -5.591 4.423 15.293 1.00 96.81 84 GLY A N 1
ATOM 638 C CA . GLY A 1 84 ? -4.886 4.478 14.013 1.00 96.81 84 GLY A CA 1
ATOM 639 C C . GLY A 1 84 ? -3.372 4.462 14.173 1.00 96.81 84 GLY A C 1
ATOM 640 O O . GLY A 1 84 ? -2.698 3.717 13.470 1.00 96.81 84 GLY A O 1
ATOM 641 N N . LYS A 1 85 ? -2.843 5.214 15.146 1.00 96.31 85 LYS A N 1
ATOM 642 C CA . LYS A 1 85 ? -1.407 5.192 15.469 1.00 96.31 85 LYS A CA 1
ATOM 643 C C . LYS A 1 85 ? -0.968 3.803 15.924 1.00 96.31 85 LYS A C 1
ATOM 645 O O . LYS A 1 85 ? -0.020 3.262 15.374 1.00 96.31 85 LYS A O 1
ATOM 650 N N . LEU A 1 86 ? -1.715 3.197 16.849 1.00 97.50 86 LEU A N 1
ATOM 651 C CA . LEU A 1 86 ? -1.429 1.849 17.340 1.00 97.50 86 LEU A CA 1
ATOM 652 C C . LEU A 1 86 ? -1.517 0.789 16.238 1.00 97.50 86 LEU A C 1
ATOM 654 O O . LEU A 1 86 ? -0.763 -0.177 16.276 1.00 97.50 86 LEU A O 1
ATOM 658 N N . LEU A 1 87 ? -2.416 0.946 15.260 1.00 97.56 87 LEU A N 1
ATOM 659 C CA . LEU A 1 87 ? -2.485 0.042 14.112 1.00 97.56 87 LEU A CA 1
ATOM 660 C C . LEU A 1 87 ? -1.223 0.150 13.247 1.00 97.56 87 LEU A C 1
ATOM 662 O O . LEU A 1 87 ? -0.674 -0.876 12.861 1.00 97.56 87 LEU A O 1
ATOM 666 N N . VAL A 1 88 ? -0.755 1.367 12.959 1.00 95.56 88 VAL A N 1
ATOM 667 C CA . VAL A 1 88 ? 0.490 1.579 12.199 1.00 95.56 88 VAL A CA 1
ATOM 668 C C . VAL A 1 88 ? 1.687 1.023 12.971 1.00 95.56 88 VAL A C 1
ATOM 670 O O . VAL A 1 88 ? 2.433 0.218 12.424 1.00 95.56 88 VAL A O 1
ATOM 673 N N . GLU A 1 89 ? 1.802 1.335 14.265 1.00 95.88 89 GLU A N 1
ATOM 674 C CA . GLU A 1 89 ? 2.851 0.792 15.137 1.00 95.88 89 GLU A CA 1
ATOM 675 C C . GLU A 1 89 ? 2.803 -0.741 15.210 1.00 95.88 89 GLU A C 1
ATOM 677 O O . GLU A 1 89 ? 3.843 -1.400 15.232 1.00 95.88 89 GLU A O 1
ATOM 682 N N . PHE A 1 90 ? 1.606 -1.336 15.239 1.00 96.81 90 PHE A N 1
ATOM 683 C CA . PHE A 1 90 ? 1.438 -2.782 15.155 1.00 96.81 90 PHE A CA 1
ATOM 684 C C . PHE A 1 90 ? 2.020 -3.307 13.840 1.00 96.81 90 PHE A C 1
ATOM 686 O O . PHE A 1 90 ? 2.827 -4.230 13.869 1.00 96.81 90 PHE A O 1
ATOM 693 N N . LEU A 1 91 ? 1.680 -2.721 12.694 1.00 95.94 91 LEU A N 1
ATOM 694 C CA . LEU A 1 91 ? 2.197 -3.188 11.406 1.00 95.94 91 LEU A CA 1
ATOM 695 C C . LEU A 1 91 ? 3.728 -3.074 11.335 1.00 95.94 91 LEU A C 1
ATOM 697 O O . LEU A 1 91 ? 4.390 -4.069 11.052 1.00 95.94 91 LEU A O 1
ATOM 701 N N . GLU A 1 92 ? 4.285 -1.913 11.684 1.00 92.94 92 GLU A N 1
ATOM 702 C CA . GLU A 1 92 ? 5.728 -1.631 11.628 1.00 92.94 92 GLU A CA 1
ATOM 703 C C . GLU A 1 92 ? 6.564 -2.555 12.528 1.00 92.94 92 GLU A C 1
ATOM 705 O O . GLU A 1 92 ? 7.675 -2.948 12.170 1.00 92.94 92 GLU A O 1
ATOM 710 N N . ASN A 1 93 ? 6.041 -2.941 13.695 1.00 92.75 93 ASN A N 1
ATOM 711 C CA . ASN A 1 93 ? 6.799 -3.729 14.669 1.00 92.75 93 ASN A CA 1
ATOM 712 C C . ASN A 1 93 ? 6.634 -5.255 14.518 1.00 92.75 93 ASN A C 1
ATOM 714 O O . ASN A 1 93 ? 7.370 -6.015 15.155 1.00 92.75 93 ASN A O 1
ATOM 718 N N . ASN A 1 94 ? 5.710 -5.740 13.681 1.00 92.50 94 ASN A N 1
ATOM 719 C CA . ASN A 1 94 ? 5.420 -7.174 13.539 1.00 92.50 94 ASN A CA 1
ATOM 720 C C . ASN A 1 94 ? 6.282 -7.860 12.462 1.00 92.50 94 ASN A C 1
ATOM 722 O O . ASN A 1 94 ? 5.787 -8.348 11.446 1.00 92.50 94 ASN A O 1
ATOM 726 N N . LYS A 1 95 ? 7.590 -7.980 12.723 1.00 89.62 95 LYS A N 1
ATOM 727 C CA . LYS A 1 95 ? 8.551 -8.639 11.810 1.00 89.62 95 LYS A CA 1
ATOM 728 C C . LYS A 1 95 ? 8.239 -10.109 11.511 1.00 89.62 95 LYS A C 1
ATOM 730 O O . LYS A 1 95 ? 8.634 -10.607 10.466 1.00 89.62 95 LYS A O 1
ATOM 735 N N . GLU A 1 96 ? 7.540 -10.802 12.410 1.00 91.56 96 GLU A N 1
ATOM 736 C CA . GLU A 1 96 ? 7.101 -12.186 12.180 1.00 91.56 96 GLU A CA 1
ATOM 737 C C . GLU A 1 96 ? 6.010 -12.280 11.107 1.00 91.56 96 GLU A C 1
ATOM 739 O O . GLU A 1 96 ? 5.966 -13.258 10.364 1.00 91.56 96 GLU A O 1
ATOM 744 N N . LEU A 1 97 ? 5.144 -11.264 11.007 1.00 92.31 97 LEU A N 1
ATOM 745 C CA . LEU A 1 97 ? 4.138 -11.176 9.948 1.00 92.31 97 LEU A CA 1
ATOM 746 C C . LEU A 1 97 ? 4.754 -10.712 8.634 1.00 92.31 97 LEU A C 1
ATOM 748 O O . LEU A 1 97 ? 4.358 -11.188 7.576 1.00 92.31 97 LEU A O 1
ATOM 752 N N . PHE A 1 98 ? 5.741 -9.820 8.704 1.00 94.56 98 PHE A N 1
ATOM 753 C CA . PHE A 1 98 ? 6.375 -9.221 7.534 1.00 94.56 98 PHE A CA 1
ATOM 754 C C . PHE A 1 98 ? 7.871 -9.560 7.472 1.00 94.56 98 PHE A C 1
ATOM 756 O O . PHE A 1 98 ? 8.706 -8.651 7.529 1.00 94.56 98 PHE A O 1
ATOM 763 N N . PRO A 1 99 ? 8.248 -10.852 7.368 1.00 94.56 99 PRO A N 1
ATOM 764 C CA . PRO A 1 99 ? 9.645 -11.217 7.207 1.00 94.56 99 PRO A CA 1
ATOM 765 C C . PRO A 1 99 ? 10.178 -10.639 5.895 1.00 94.56 99 PRO A C 1
ATOM 767 O O . PRO A 1 99 ? 9.446 -10.506 4.912 1.00 94.56 99 PRO A O 1
ATOM 770 N N . GLU A 1 100 ? 11.469 -10.318 5.872 1.00 94.38 100 GLU A N 1
ATOM 771 C CA . GLU A 1 100 ? 12.118 -9.662 4.731 1.00 94.38 100 GLU A CA 1
ATOM 772 C C . GLU A 1 100 ? 11.876 -10.398 3.406 1.00 94.38 100 GLU A C 1
ATOM 774 O O . GLU A 1 100 ? 11.564 -9.773 2.400 1.00 94.38 100 GLU A O 1
ATOM 779 N N . GLU A 1 101 ? 11.912 -11.728 3.419 1.00 93.69 101 GLU A N 1
ATOM 780 C CA . GLU A 1 101 ? 11.661 -12.578 2.249 1.00 93.69 101 GLU A CA 1
ATOM 781 C C . GLU A 1 101 ? 10.258 -12.370 1.650 1.00 93.69 101 GLU A C 1
ATOM 783 O O . GLU A 1 101 ? 10.095 -12.356 0.429 1.00 93.69 101 GLU A O 1
ATOM 788 N N . LEU A 1 102 ? 9.238 -12.176 2.497 1.00 92.44 102 LEU A N 1
ATOM 789 C CA . LEU A 1 102 ? 7.872 -11.894 2.050 1.00 92.44 102 LEU A CA 1
ATOM 790 C C . LEU A 1 102 ? 7.778 -10.490 1.448 1.00 92.44 102 LEU A C 1
ATOM 792 O O . LEU A 1 102 ? 7.142 -10.316 0.410 1.00 92.44 102 LEU A O 1
ATOM 796 N N . GLN A 1 103 ? 8.429 -9.512 2.081 1.00 94.69 103 GLN A N 1
ATOM 797 C CA . GLN A 1 103 ? 8.462 -8.133 1.599 1.00 94.69 103 GLN A CA 1
ATOM 798 C C . GLN A 1 103 ? 9.170 -8.030 0.241 1.00 94.69 103 GLN A C 1
ATOM 800 O O . GLN A 1 103 ? 8.647 -7.380 -0.659 1.00 94.69 103 GLN A O 1
ATOM 805 N N . ILE A 1 104 ? 10.298 -8.729 0.059 1.00 95.62 104 ILE A N 1
ATOM 806 C CA . ILE A 1 104 ? 11.009 -8.817 -1.226 1.00 95.62 104 ILE A CA 1
ATOM 807 C C . ILE A 1 104 ? 10.108 -9.449 -2.286 1.00 95.62 104 ILE A C 1
ATOM 809 O O . ILE A 1 104 ? 9.941 -8.879 -3.358 1.00 95.62 104 ILE A O 1
ATOM 813 N N . LYS A 1 105 ? 9.467 -10.587 -1.986 1.00 93.50 105 LYS A N 1
ATOM 814 C CA . LYS A 1 105 ? 8.563 -11.251 -2.937 1.00 93.50 105 LYS A CA 1
ATOM 815 C C . LYS A 1 105 ? 7.389 -10.358 -3.345 1.00 93.50 105 LYS A C 1
ATOM 817 O O . LYS A 1 105 ? 7.026 -10.325 -4.518 1.00 93.50 105 LYS A O 1
ATOM 822 N N . TYR A 1 106 ? 6.786 -9.660 -2.383 1.00 92.25 106 TYR A N 1
ATOM 823 C CA . TYR A 1 106 ? 5.717 -8.701 -2.649 1.00 92.25 106 TYR A CA 1
ATOM 824 C C . TYR A 1 106 ? 6.211 -7.551 -3.533 1.00 92.25 106 TYR A C 1
ATOM 826 O O . TYR A 1 106 ? 5.561 -7.224 -4.522 1.00 92.25 106 TYR A O 1
ATOM 834 N N . ALA A 1 107 ? 7.378 -6.984 -3.214 1.00 94.56 107 ALA A N 1
ATOM 835 C CA . ALA A 1 107 ? 7.966 -5.903 -3.989 1.00 94.56 107 ALA A CA 1
ATOM 836 C C . ALA A 1 107 ? 8.283 -6.333 -5.427 1.00 94.56 107 ALA A C 1
ATOM 838 O O . ALA A 1 107 ? 7.931 -5.617 -6.356 1.00 94.56 107 ALA A O 1
ATOM 839 N N . MET A 1 108 ? 8.870 -7.520 -5.616 1.00 94.31 108 MET A N 1
ATOM 840 C CA . MET A 1 108 ? 9.143 -8.087 -6.941 1.00 94.31 108 MET A CA 1
ATOM 841 C C . MET A 1 108 ? 7.863 -8.251 -7.755 1.00 94.31 108 MET A C 1
ATOM 843 O O . MET A 1 108 ? 7.797 -7.742 -8.860 1.00 94.31 108 MET A O 1
ATOM 847 N N . SER A 1 109 ? 6.820 -8.868 -7.184 1.00 91.00 109 SER A N 1
ATOM 848 C CA . SER A 1 109 ? 5.526 -9.004 -7.870 1.00 91.00 109 SER A CA 1
ATOM 849 C C . SER A 1 109 ? 4.966 -7.649 -8.296 1.00 91.00 109 SER A C 1
ATOM 851 O O . SER A 1 109 ? 4.414 -7.533 -9.379 1.00 91.00 109 SER A O 1
ATOM 853 N N . ARG A 1 110 ? 5.121 -6.617 -7.460 1.00 90.00 110 ARG A N 1
ATOM 854 C CA . ARG A 1 110 ? 4.666 -5.264 -7.787 1.00 90.00 110 ARG A CA 1
ATOM 855 C C . ARG A 1 110 ? 5.463 -4.601 -8.893 1.00 90.00 110 ARG A C 1
ATOM 857 O O . ARG A 1 110 ? 4.867 -3.931 -9.727 1.00 90.00 110 ARG A O 1
ATOM 864 N N . ILE A 1 111 ? 6.780 -4.758 -8.876 1.00 94.00 111 ILE A N 1
ATOM 865 C CA . ILE A 1 111 ? 7.654 -4.224 -9.918 1.00 94.00 111 ILE A CA 1
ATOM 866 C C . ILE A 1 111 ? 7.362 -4.931 -11.247 1.00 94.00 111 ILE A C 1
ATOM 868 O O . ILE A 1 111 ? 7.199 -4.244 -12.251 1.00 94.00 111 ILE A O 1
ATOM 872 N N . ASP A 1 112 ? 7.217 -6.260 -11.236 1.00 92.38 112 ASP A N 1
ATOM 873 C CA . ASP A 1 112 ? 6.838 -7.061 -12.407 1.00 92.38 112 ASP A CA 1
ATOM 874 C C . ASP A 1 112 ? 5.504 -6.592 -12.983 1.00 92.38 112 ASP A C 1
ATOM 876 O O . ASP A 1 112 ? 5.456 -6.179 -14.138 1.00 92.38 112 ASP A O 1
ATOM 880 N N . ASP A 1 113 ? 4.441 -6.573 -12.167 1.00 88.62 113 ASP A N 1
ATOM 881 C CA . ASP A 1 113 ? 3.098 -6.168 -12.600 1.00 88.62 113 ASP A CA 1
ATOM 882 C C . ASP A 1 113 ? 3.105 -4.746 -13.192 1.00 88.62 113 ASP A C 1
ATOM 884 O O . ASP A 1 113 ? 2.445 -4.464 -14.196 1.00 88.62 113 ASP A O 1
ATOM 888 N N . TYR A 1 114 ? 3.870 -3.838 -12.577 1.00 91.00 114 TYR A N 1
ATOM 889 C CA . TYR A 1 114 ? 3.986 -2.458 -13.031 1.00 91.00 114 TYR A CA 1
ATOM 890 C C . TYR A 1 114 ? 4.740 -2.343 -14.364 1.00 91.00 114 TYR A C 1
ATOM 892 O O . TYR A 1 114 ? 4.292 -1.646 -15.275 1.00 91.00 114 TYR A O 1
ATOM 900 N N . PHE A 1 115 ? 5.871 -3.037 -14.513 1.00 92.50 115 PHE A N 1
ATOM 901 C CA . PHE A 1 115 ? 6.635 -3.043 -15.762 1.00 92.50 115 PHE A CA 1
ATOM 902 C C . PHE A 1 115 ? 5.897 -3.767 -16.891 1.00 92.50 115 PHE A C 1
ATOM 904 O O . PHE A 1 115 ? 5.931 -3.295 -18.027 1.00 92.50 115 PHE A O 1
ATOM 911 N N . GLU A 1 116 ? 5.169 -4.845 -16.601 1.00 88.56 116 GLU A N 1
ATOM 912 C CA . GLU A 1 116 ? 4.285 -5.491 -17.573 1.00 88.56 116 GLU A CA 1
ATOM 913 C C . GLU A 1 116 ? 3.168 -4.544 -18.037 1.00 88.56 116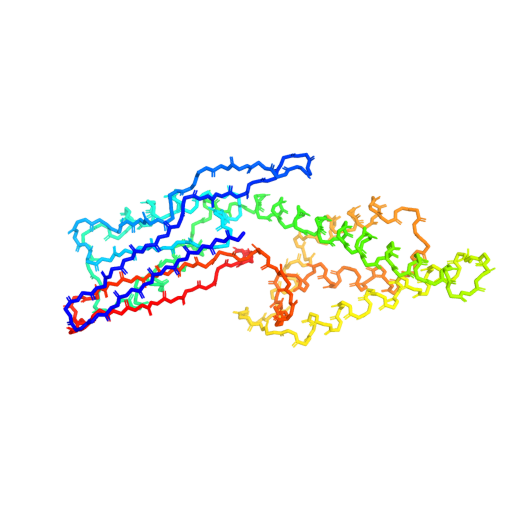 GLU A C 1
ATOM 915 O O . GLU A 1 116 ? 2.945 -4.426 -19.243 1.00 88.56 116 GLU A O 1
ATOM 920 N N . SER A 1 117 ? 2.510 -3.816 -17.123 1.00 84.94 117 SER A N 1
ATOM 921 C CA . SER A 1 117 ? 1.530 -2.768 -17.471 1.00 84.94 117 SER A CA 1
ATOM 922 C C . SER A 1 117 ? 2.157 -1.687 -18.354 1.00 84.94 117 SER A C 1
ATOM 924 O O . SER A 1 117 ? 1.584 -1.326 -19.382 1.00 84.94 117 SER A O 1
ATOM 926 N N . LEU A 1 118 ? 3.371 -1.230 -18.035 1.00 84.25 118 LEU A N 1
ATOM 927 C CA . LEU A 1 118 ? 4.083 -0.233 -18.834 1.00 84.25 118 LEU A CA 1
ATOM 928 C C . LEU A 1 118 ? 4.314 -0.704 -20.283 1.00 84.25 118 LEU A C 1
ATOM 930 O O . LEU A 1 118 ? 4.138 0.069 -21.229 1.00 84.25 118 LEU A O 1
ATOM 934 N N . ILE A 1 119 ? 4.673 -1.978 -20.469 1.00 81.56 119 ILE A N 1
ATOM 935 C CA . ILE A 1 119 ? 4.859 -2.590 -21.793 1.00 81.56 119 ILE A CA 1
ATOM 936 C C . ILE A 1 119 ? 3.510 -2.766 -22.507 1.00 81.56 119 ILE A C 1
ATOM 938 O O . ILE A 1 119 ? 3.349 -2.369 -23.664 1.00 81.56 119 ILE A O 1
ATOM 942 N N . ILE A 1 120 ? 2.537 -3.393 -21.845 1.00 77.50 120 ILE A N 1
ATOM 943 C CA . ILE A 1 120 ? 1.281 -3.809 -22.474 1.00 77.50 120 ILE A CA 1
ATOM 944 C C . ILE A 1 120 ? 0.382 -2.609 -22.738 1.00 77.50 120 ILE A C 1
ATOM 946 O O . ILE A 1 120 ? -0.174 -2.507 -23.823 1.00 77.50 120 ILE A O 1
ATOM 950 N N . GLU A 1 121 ? 0.216 -1.706 -21.783 1.00 73.88 121 GLU A N 1
ATOM 951 C CA . GLU A 1 121 ? -0.743 -0.609 -21.889 1.00 73.88 121 GLU A CA 1
ATOM 952 C C . GLU A 1 121 ? -0.097 0.601 -22.557 1.00 73.88 121 GLU A C 1
ATOM 954 O O . GLU A 1 121 ? -0.627 1.130 -23.529 1.00 73.88 121 GLU A O 1
ATOM 959 N N . THR A 1 122 ? 1.082 1.032 -22.115 1.00 74.56 122 THR A N 1
ATOM 960 C CA . THR A 1 122 ? 1.640 2.295 -22.617 1.00 74.56 122 THR A CA 1
ATOM 961 C C . THR A 1 122 ? 2.347 2.119 -23.954 1.00 74.56 122 THR A C 1
ATOM 963 O O . THR A 1 122 ? 2.093 2.878 -24.895 1.00 74.56 122 THR A O 1
ATOM 966 N N . LEU A 1 123 ? 3.218 1.115 -24.073 1.00 75.25 123 LEU A N 1
ATOM 967 C CA . LEU A 1 123 ? 4.002 0.940 -25.291 1.00 75.25 123 LEU A CA 1
ATOM 968 C C . LEU A 1 123 ? 3.149 0.418 -26.453 1.00 75.25 123 LEU A C 1
ATOM 970 O O . LEU A 1 123 ? 3.224 0.986 -27.543 1.00 75.25 123 LEU A O 1
ATOM 974 N N . SER A 1 124 ? 2.307 -0.602 -26.242 1.00 74.62 124 SER A N 1
ATOM 975 C CA . SER A 1 124 ? 1.483 -1.145 -27.336 1.00 74.62 124 SER A CA 1
ATOM 976 C C . SER A 1 124 ? 0.508 -0.103 -27.904 1.00 74.62 124 SER A C 1
ATOM 978 O O . SER A 1 124 ? 0.440 0.068 -29.121 1.00 74.62 124 SER A O 1
ATOM 980 N N . HIS A 1 125 ? -0.152 0.691 -27.048 1.00 77.38 125 HIS A N 1
ATOM 981 C CA . HIS A 1 125 ? -1.075 1.733 -27.500 1.00 77.38 125 HIS A CA 1
ATOM 982 C C . HIS A 1 125 ? -0.369 2.867 -28.256 1.00 77.38 125 HIS A C 1
ATOM 984 O O . HIS A 1 125 ? -0.903 3.360 -29.254 1.00 77.38 125 HIS A O 1
ATOM 990 N N . ARG A 1 126 ? 0.835 3.281 -27.829 1.00 75.56 126 ARG A N 1
ATOM 991 C CA . ARG A 1 126 ? 1.614 4.310 -28.544 1.00 75.56 126 ARG A CA 1
ATOM 992 C C . ARG A 1 126 ? 2.201 3.788 -29.860 1.00 75.56 126 ARG A C 1
ATOM 994 O O . ARG A 1 126 ? 2.265 4.540 -30.835 1.00 75.56 126 ARG A O 1
ATOM 1001 N N . LEU A 1 127 ? 2.585 2.512 -29.924 1.00 75.00 127 LEU A N 1
ATOM 1002 C CA . LEU A 1 127 ? 3.044 1.878 -31.162 1.00 75.00 127 LEU A CA 1
ATOM 1003 C C . LEU A 1 127 ? 1.914 1.751 -32.184 1.00 75.00 127 LEU A C 1
ATOM 1005 O O . LEU A 1 127 ? 2.107 2.147 -33.332 1.00 75.00 127 LEU A O 1
ATOM 1009 N N . ASP A 1 128 ? 0.726 1.306 -31.767 1.00 75.31 128 ASP A N 1
ATOM 1010 C CA . ASP A 1 128 ? -0.451 1.273 -32.639 1.00 75.31 128 ASP A CA 1
ATOM 1011 C C . ASP A 1 128 ? -0.732 2.672 -33.205 1.00 75.31 128 ASP A C 1
ATOM 1013 O O . ASP A 1 128 ? -0.838 2.850 -34.419 1.00 75.31 128 ASP A O 1
ATOM 1017 N N . PHE A 1 129 ? -0.777 3.693 -32.342 1.00 68.81 129 PHE A N 1
ATOM 1018 C CA . PHE A 1 129 ? -1.040 5.071 -32.760 1.00 68.81 129 PHE A CA 1
ATOM 1019 C C . PHE A 1 129 ? 0.007 5.605 -33.752 1.00 68.81 129 PHE A C 1
ATOM 1021 O O . PHE A 1 129 ? -0.354 6.154 -34.795 1.00 68.81 129 PHE A O 1
ATOM 1028 N N . SER A 1 130 ? 1.298 5.403 -33.472 1.00 68.25 130 SER A N 1
ATOM 1029 C CA . SER A 1 130 ? 2.378 5.876 -34.349 1.00 68.25 130 SER A CA 1
ATOM 1030 C C . SER A 1 130 ? 2.406 5.156 -35.704 1.00 68.25 130 SER A C 1
ATOM 1032 O O . SER A 1 130 ? 2.688 5.792 -36.725 1.00 68.25 130 SER A O 1
ATOM 1034 N N . PHE A 1 131 ? 2.037 3.869 -35.746 1.00 66.62 131 PHE A N 1
ATOM 1035 C CA . PHE A 1 131 ? 1.871 3.109 -36.986 1.00 66.62 131 PHE A CA 1
ATOM 1036 C C . PHE A 1 131 ? 0.712 3.651 -37.841 1.00 66.62 131 PHE A C 1
ATOM 1038 O O . PHE A 1 131 ? 0.856 3.811 -39.057 1.00 66.62 131 PHE A O 1
ATOM 1045 N N . PHE A 1 132 ? -0.428 3.978 -37.217 1.00 62.56 132 PHE A N 1
ATOM 1046 C CA . PHE A 1 132 ? -1.593 4.528 -37.921 1.00 62.56 132 PHE A CA 1
ATOM 1047 C C . PHE A 1 132 ? -1.355 5.936 -38.486 1.00 62.56 132 PHE A C 1
ATOM 1049 O O . PHE A 1 132 ? -1.835 6.222 -39.585 1.00 62.56 132 PHE A O 1
ATOM 1056 N N . GLU A 1 133 ? -0.631 6.809 -37.777 1.00 65.25 133 GLU A N 1
ATOM 1057 C CA . GLU A 1 133 ? -0.378 8.179 -38.247 1.00 65.25 133 GLU A CA 1
ATOM 1058 C C . GLU A 1 133 ? 0.665 8.256 -39.369 1.00 65.25 133 GLU A C 1
ATOM 1060 O O . GLU A 1 133 ? 0.470 9.001 -40.331 1.00 65.25 133 GLU A O 1
ATOM 1065 N N . ASN A 1 134 ? 1.757 7.489 -39.280 1.00 62.50 134 ASN A N 1
ATOM 1066 C CA . ASN A 1 134 ? 2.916 7.700 -40.155 1.00 62.50 134 ASN A CA 1
ATOM 1067 C C . ASN A 1 134 ? 2.960 6.797 -41.401 1.00 62.50 134 ASN A C 1
ATOM 1069 O O . ASN A 1 134 ? 3.739 7.077 -42.311 1.00 62.50 134 ASN A O 1
ATOM 1073 N N . GLN A 1 135 ? 2.132 5.743 -41.488 1.00 57.88 135 GLN A N 1
ATOM 1074 C CA . GLN A 1 135 ? 2.109 4.771 -42.606 1.00 57.88 135 GLN A CA 1
ATOM 1075 C C . GLN A 1 135 ? 3.489 4.183 -42.985 1.00 57.88 135 GLN A C 1
ATOM 1077 O O . GLN A 1 135 ? 3.672 3.675 -44.094 1.00 57.88 135 GLN A O 1
ATOM 1082 N N . SER A 1 136 ? 4.469 4.252 -42.086 1.00 61.00 136 SER A N 1
ATOM 1083 C CA . SER A 1 136 ? 5.856 3.843 -42.304 1.00 61.00 136 SER A CA 1
ATOM 1084 C C . SER A 1 136 ? 6.251 2.723 -41.344 1.00 61.00 136 SER A C 1
ATOM 1086 O O . SER A 1 136 ? 5.749 2.656 -40.224 1.00 61.00 136 SER A O 1
ATOM 1088 N N . GLU A 1 137 ? 7.164 1.849 -41.780 1.00 68.56 137 GLU A N 1
ATOM 1089 C CA . GLU A 1 137 ? 7.765 0.824 -40.919 1.00 68.56 137 GLU A CA 1
ATOM 1090 C C . GLU A 1 137 ? 8.486 1.491 -39.740 1.00 68.56 137 GLU A C 1
ATOM 1092 O O . GLU A 1 137 ? 9.383 2.312 -39.936 1.00 68.56 137 GLU A O 1
ATOM 1097 N N . ILE A 1 138 ? 8.077 1.141 -38.520 1.00 73.00 138 ILE A N 1
ATOM 1098 C CA . ILE A 1 138 ? 8.739 1.560 -37.283 1.00 73.00 138 ILE A CA 1
ATOM 1099 C C . ILE A 1 138 ? 10.054 0.779 -37.183 1.00 73.00 138 ILE A C 1
ATOM 1101 O O . ILE A 1 138 ? 10.041 -0.453 -37.234 1.00 73.00 138 ILE A O 1
ATOM 1105 N N . ASN A 1 139 ? 11.184 1.480 -37.060 1.00 80.94 139 ASN A N 1
ATOM 1106 C CA . ASN A 1 139 ? 12.488 0.837 -36.893 1.00 80.94 139 ASN A CA 1
ATOM 1107 C C . ASN A 1 139 ? 12.871 0.696 -35.406 1.00 80.94 139 ASN A C 1
ATOM 1109 O O . ASN A 1 139 ? 12.213 1.223 -34.511 1.00 80.94 139 ASN A O 1
ATOM 1113 N N . GLU A 1 140 ? 13.954 -0.032 -35.141 1.00 82.25 140 GLU A N 1
ATOM 1114 C CA . GLU A 1 140 ? 14.446 -0.308 -33.785 1.00 82.25 140 GLU A CA 1
ATOM 1115 C C . GLU A 1 140 ? 14.810 0.964 -32.993 1.00 82.25 140 GLU A C 1
ATOM 1117 O O . GLU A 1 140 ? 14.560 1.030 -31.790 1.00 82.25 140 GLU A O 1
ATOM 1122 N N . GLU A 1 141 ? 15.339 1.995 -33.658 1.00 84.56 141 GLU A N 1
ATOM 1123 C CA . GLU A 1 141 ? 15.724 3.260 -33.017 1.00 84.56 141 GLU A CA 1
ATOM 1124 C C . GLU A 1 141 ? 14.492 4.080 -32.604 1.00 84.56 141 GLU A C 1
ATOM 1126 O O . GLU A 1 141 ? 14.487 4.703 -31.541 1.00 84.56 141 GLU A O 1
ATOM 1131 N N . ASP A 1 142 ? 13.418 4.029 -33.397 1.00 83.38 142 ASP A N 1
ATOM 1132 C CA . ASP A 1 142 ? 12.141 4.660 -33.054 1.00 83.38 142 ASP A CA 1
ATOM 1133 C C . ASP A 1 142 ? 11.516 3.996 -31.817 1.00 83.38 142 ASP A C 1
ATOM 1135 O O . ASP A 1 142 ? 11.060 4.692 -30.909 1.00 83.38 142 ASP A O 1
ATOM 1139 N N . ILE A 1 143 ? 11.552 2.657 -31.739 1.00 82.31 143 ILE A N 1
ATOM 1140 C CA . ILE A 1 143 ? 11.071 1.894 -30.571 1.00 82.31 143 ILE A CA 1
ATOM 1141 C C . ILE A 1 143 ? 11.902 2.236 -29.337 1.00 82.31 143 ILE A C 1
ATOM 1143 O O . ILE A 1 143 ? 11.344 2.508 -28.274 1.00 82.31 143 ILE A O 1
ATOM 1147 N N . LYS A 1 144 ? 13.231 2.247 -29.480 1.00 86.94 144 LYS A N 1
ATOM 1148 C CA . LYS A 1 144 ? 14.156 2.601 -28.405 1.00 86.94 144 LYS A CA 1
ATOM 1149 C C . LYS A 1 144 ? 13.851 3.980 -27.834 1.00 86.94 144 LYS A C 1
ATOM 1151 O O . LYS A 1 144 ? 13.728 4.130 -26.620 1.00 86.94 144 LYS A O 1
ATOM 1156 N N . LYS A 1 145 ? 13.717 4.978 -28.709 1.00 88.00 145 LYS A N 1
ATOM 1157 C CA . LYS A 1 145 ? 13.426 6.350 -28.303 1.00 88.00 145 LYS A CA 1
ATOM 1158 C C . LYS A 1 145 ? 12.060 6.451 -27.631 1.00 88.00 145 LYS A C 1
ATOM 1160 O O . LYS A 1 145 ? 11.974 7.004 -26.543 1.00 88.00 145 LYS A O 1
ATOM 1165 N N . LEU A 1 146 ? 11.023 5.871 -28.237 1.00 86.50 146 LEU A N 1
ATOM 1166 C CA . LEU A 1 146 ? 9.676 5.867 -27.670 1.00 86.50 146 LEU A CA 1
ATOM 1167 C C . LEU A 1 146 ? 9.663 5.262 -26.264 1.00 86.50 146 LEU A C 1
ATOM 1169 O O . LEU A 1 146 ? 9.033 5.807 -25.362 1.00 86.50 146 LEU A O 1
ATOM 1173 N N . PHE A 1 147 ? 10.362 4.146 -26.073 1.00 86.81 147 PHE A N 1
ATOM 1174 C CA . PHE A 1 147 ? 10.425 3.496 -24.775 1.00 86.81 147 PHE A CA 1
ATOM 1175 C C . PHE A 1 147 ? 11.208 4.326 -23.746 1.00 86.81 147 PHE A C 1
ATOM 1177 O O . PHE A 1 147 ? 10.746 4.478 -22.618 1.00 86.81 147 PHE A O 1
ATOM 1184 N N . SER A 1 148 ? 12.340 4.924 -24.137 1.00 91.06 148 SER A N 1
ATOM 1185 C CA . SER A 1 148 ? 13.075 5.870 -23.285 1.00 91.06 148 SER A CA 1
ATOM 1186 C C . SER A 1 148 ? 12.191 7.043 -22.853 1.00 91.06 148 SER A C 1
ATOM 1188 O O . SER A 1 148 ? 12.175 7.380 -21.672 1.00 91.06 148 SER A O 1
ATOM 1190 N N . ASP A 1 149 ? 11.433 7.632 -23.783 1.00 91.31 149 ASP A N 1
ATOM 1191 C CA . ASP A 1 149 ? 10.527 8.751 -23.507 1.00 91.31 149 ASP A CA 1
ATOM 1192 C C . ASP A 1 149 ? 9.426 8.326 -22.509 1.00 91.31 149 ASP A C 1
ATOM 1194 O O . ASP A 1 149 ? 9.173 9.026 -21.533 1.00 91.31 149 ASP A O 1
ATOM 1198 N N . ILE A 1 150 ? 8.832 7.137 -22.682 1.00 90.12 150 ILE A N 1
ATOM 1199 C CA . ILE A 1 150 ? 7.825 6.580 -21.756 1.00 90.12 150 ILE A CA 1
ATOM 1200 C C . ILE A 1 150 ? 8.392 6.398 -20.340 1.00 90.12 150 ILE A C 1
ATOM 1202 O O . ILE A 1 150 ? 7.747 6.770 -19.360 1.00 90.12 150 ILE A O 1
ATOM 1206 N N . VAL A 1 151 ? 9.587 5.813 -20.215 1.00 92.88 151 VAL A N 1
ATOM 1207 C CA . VAL A 1 151 ? 10.215 5.584 -18.905 1.00 92.88 151 VAL A CA 1
ATOM 1208 C C . VAL A 1 151 ? 10.574 6.912 -18.234 1.00 92.88 151 VAL A C 1
ATOM 1210 O O . VAL A 1 151 ? 10.404 7.043 -17.023 1.00 92.88 151 VAL A O 1
ATOM 1213 N N . GLU A 1 152 ? 11.047 7.903 -18.994 1.00 94.94 152 GLU A N 1
ATOM 1214 C CA . GLU A 1 152 ? 11.334 9.246 -18.475 1.00 94.94 152 GLU A CA 1
ATOM 1215 C C . GLU A 1 152 ? 10.067 9.965 -17.992 1.00 94.94 152 GLU A C 1
ATOM 1217 O O . GLU A 1 152 ? 10.077 10.527 -16.896 1.00 94.94 152 GLU A O 1
ATOM 1222 N N . GLU A 1 153 ? 8.971 9.891 -18.753 1.00 92.81 153 GLU A N 1
ATOM 1223 C CA . GLU A 1 153 ? 7.670 10.447 -18.361 1.00 92.81 153 GLU A CA 1
ATOM 1224 C C . GLU A 1 153 ? 7.152 9.819 -17.056 1.00 92.81 153 GLU A C 1
ATOM 1226 O O . GLU A 1 153 ? 6.720 10.533 -16.147 1.00 92.81 153 GLU A O 1
ATOM 1231 N N . GLU A 1 154 ? 7.224 8.490 -16.924 1.00 91.88 154 GLU A N 1
ATOM 1232 C CA . GLU A 1 154 ? 6.813 7.808 -15.694 1.00 91.88 154 GLU A CA 1
ATOM 1233 C C . GLU A 1 154 ? 7.736 8.151 -14.519 1.00 91.88 154 GLU A C 1
ATOM 1235 O O . GLU A 1 154 ? 7.261 8.426 -13.418 1.00 91.88 154 GLU A O 1
ATOM 1240 N N . LEU A 1 155 ? 9.050 8.222 -14.735 1.00 94.31 155 LEU A N 1
ATOM 1241 C CA . LEU A 1 155 ? 9.985 8.621 -13.686 1.00 94.31 155 LEU A CA 1
ATOM 1242 C C . LEU A 1 155 ? 9.704 10.046 -13.185 1.00 94.31 155 LEU A C 1
ATOM 1244 O O . LEU A 1 155 ? 9.697 10.277 -11.974 1.00 94.31 155 LEU A O 1
ATOM 1248 N N . GLU A 1 156 ? 9.437 10.992 -14.089 1.00 94.62 156 GLU A N 1
ATOM 1249 C CA . GLU A 1 156 ? 9.077 12.370 -13.743 1.00 94.62 156 GLU A CA 1
ATOM 1250 C C . GLU A 1 156 ? 7.741 12.434 -12.989 1.00 94.62 156 GLU A C 1
ATOM 1252 O O . GLU A 1 156 ? 7.627 13.123 -11.972 1.00 94.62 156 GLU A O 1
ATOM 1257 N N . LYS A 1 157 ? 6.742 11.667 -13.433 1.00 92.62 157 LYS A N 1
ATOM 1258 C CA . LYS A 1 157 ? 5.445 11.545 -12.758 1.00 92.62 157 LYS A CA 1
ATOM 1259 C C . LYS A 1 157 ? 5.593 11.068 -11.312 1.00 92.62 157 LYS A C 1
ATOM 1261 O O . LYS A 1 157 ? 4.981 11.662 -10.426 1.00 92.62 157 LYS A O 1
ATOM 1266 N N . TYR A 1 158 ? 6.419 10.053 -11.048 1.00 93.00 158 TYR A N 1
ATOM 1267 C CA . TYR A 1 158 ? 6.689 9.609 -9.674 1.00 93.00 158 TYR A CA 1
ATOM 1268 C C . TYR A 1 158 ? 7.540 10.601 -8.892 1.00 93.00 158 TYR A C 1
ATOM 1270 O O . TYR A 1 158 ? 7.226 10.877 -7.741 1.00 93.00 158 TYR A O 1
ATOM 1278 N N . ALA A 1 159 ? 8.569 11.194 -9.497 1.00 93.25 159 ALA A N 1
ATOM 1279 C CA . ALA A 1 159 ? 9.396 12.196 -8.826 1.00 93.25 159 ALA A CA 1
ATOM 1280 C C . ALA A 1 159 ? 8.583 13.410 -8.334 1.00 93.25 159 ALA A C 1
ATOM 1282 O O . ALA A 1 159 ? 8.936 14.021 -7.323 1.00 93.25 159 ALA A O 1
ATOM 1283 N N . ASN A 1 160 ? 7.497 13.742 -9.039 1.00 93.19 160 ASN A N 1
ATOM 1284 C CA . ASN A 1 160 ? 6.563 14.814 -8.694 1.00 93.19 160 ASN A CA 1
ATOM 1285 C C . ASN A 1 160 ? 5.420 14.370 -7.758 1.00 93.19 160 ASN A C 1
ATOM 1287 O O . ASN A 1 160 ? 4.613 15.208 -7.352 1.00 93.19 160 ASN A O 1
ATOM 1291 N N . GLY A 1 161 ? 5.334 13.081 -7.418 1.00 91.25 161 GLY A N 1
ATOM 1292 C CA . GLY A 1 161 ? 4.331 12.537 -6.507 1.00 91.25 161 GLY A CA 1
ATOM 1293 C C . GLY A 1 161 ? 4.567 12.916 -5.042 1.00 91.25 161 GLY A C 1
ATOM 1294 O O . GLY A 1 161 ? 5.674 13.265 -4.623 1.00 91.25 161 GLY A O 1
ATOM 1295 N N . GLU A 1 162 ? 3.517 12.812 -4.226 1.00 91.31 162 GLU A N 1
ATOM 1296 C CA . GLU A 1 162 ? 3.637 13.012 -2.780 1.00 91.31 162 GLU A CA 1
ATOM 1297 C C . GLU A 1 162 ? 4.418 11.862 -2.136 1.00 91.31 162 GLU A C 1
ATOM 1299 O O . GLU A 1 162 ? 4.325 10.717 -2.564 1.00 91.31 162 GLU A O 1
ATOM 1304 N N . THR A 1 163 ? 5.159 12.136 -1.063 1.00 91.06 163 THR A N 1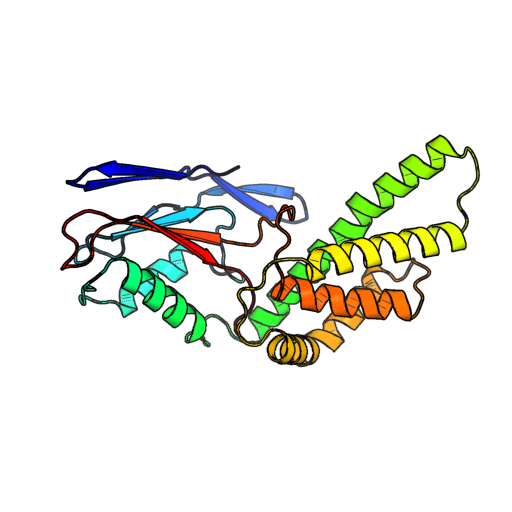
ATOM 1305 C CA . THR A 1 163 ? 5.806 11.088 -0.266 1.00 91.06 163 THR A CA 1
ATOM 1306 C C . THR A 1 163 ? 5.369 11.173 1.184 1.00 91.06 163 THR A C 1
ATOM 1308 O O . THR A 1 163 ? 5.314 12.252 1.777 1.00 91.06 163 THR A O 1
ATOM 1311 N N . TYR A 1 164 ? 5.090 10.009 1.759 1.00 87.56 164 TYR A N 1
ATOM 1312 C CA . TYR A 1 164 ? 4.761 9.843 3.174 1.00 87.56 164 TYR A CA 1
ATOM 1313 C C . TYR A 1 164 ? 5.865 9.090 3.928 1.00 87.56 164 TYR A C 1
ATOM 1315 O O . TYR A 1 164 ? 5.751 8.840 5.127 1.00 87.56 164 TYR A O 1
ATOM 1323 N N . VAL A 1 165 ? 6.950 8.742 3.228 1.00 89.25 165 VAL A N 1
ATOM 1324 C CA . VAL A 1 165 ? 8.112 8.064 3.793 1.00 89.25 165 VAL A CA 1
ATOM 1325 C C . VAL A 1 165 ? 8.982 9.079 4.527 1.00 89.25 165 VAL A C 1
ATOM 1327 O O . VAL A 1 165 ? 9.415 10.092 3.974 1.00 89.25 165 VAL A O 1
ATOM 1330 N N . ASN A 1 166 ? 9.307 8.781 5.782 1.00 89.44 166 ASN A N 1
ATOM 1331 C CA . ASN A 1 166 ? 10.298 9.552 6.519 1.00 89.44 166 ASN A CA 1
ATOM 1332 C C . ASN A 1 166 ? 11.690 9.314 5.919 1.00 89.44 166 ASN A C 1
ATOM 1334 O O . ASN A 1 166 ? 12.145 8.178 5.843 1.00 89.44 166 ASN A O 1
ATOM 1338 N N . LYS A 1 167 ? 12.394 10.394 5.550 1.00 94.06 167 LYS A N 1
ATOM 1339 C CA . LYS A 1 167 ? 13.739 10.349 4.936 1.00 94.06 167 LYS A CA 1
ATOM 1340 C C . LYS A 1 167 ? 13.768 9.507 3.641 1.00 94.06 167 LYS A C 1
ATOM 1342 O O . LYS A 1 167 ? 14.525 8.540 3.549 1.00 94.06 167 LYS A O 1
ATOM 1347 N N . PRO A 1 168 ? 13.023 9.913 2.597 1.00 94.19 168 PRO A N 1
ATOM 1348 C CA . PRO A 1 168 ? 12.824 9.111 1.385 1.00 94.19 168 PRO A CA 1
ATOM 1349 C C . PRO A 1 168 ? 14.132 8.716 0.683 1.00 94.19 168 PRO A C 1
ATOM 1351 O O . PRO A 1 168 ? 14.231 7.626 0.140 1.00 94.19 168 PRO A O 1
ATOM 1354 N N . LYS A 1 169 ? 15.177 9.553 0.751 1.00 94.50 169 LYS A N 1
ATOM 1355 C CA . LYS A 1 169 ? 16.495 9.228 0.177 1.00 94.50 169 LYS A CA 1
ATOM 1356 C C . LYS A 1 169 ? 17.190 8.057 0.878 1.00 94.50 169 LYS A C 1
ATOM 1358 O O . LYS A 1 169 ? 17.752 7.204 0.205 1.00 94.50 169 LYS A O 1
ATOM 1363 N N . GLU A 1 170 ? 17.170 8.030 2.212 1.00 96.81 170 GLU A N 1
ATOM 1364 C CA . GLU A 1 170 ? 17.771 6.938 2.997 1.00 96.81 170 GLU A CA 1
ATOM 1365 C C . GLU A 1 170 ? 16.982 5.640 2.778 1.00 96.81 170 GLU A C 1
ATOM 1367 O O . GLU A 1 170 ? 17.567 4.573 2.613 1.00 96.81 170 GLU A O 1
ATOM 1372 N N . TYR A 1 171 ? 15.652 5.746 2.711 1.00 95.44 171 TYR A N 1
ATOM 1373 C CA . TYR A 1 171 ? 14.787 4.603 2.445 1.00 95.44 171 TYR A CA 1
ATOM 1374 C C . TYR A 1 171 ? 14.945 4.058 1.018 1.00 95.44 171 TYR A C 1
ATOM 1376 O O . TYR A 1 171 ? 15.002 2.848 0.831 1.00 95.44 171 TYR A O 1
ATOM 1384 N N . GLY A 1 172 ? 15.115 4.928 0.018 1.00 96.06 172 GLY A N 1
ATOM 1385 C CA . GLY A 1 172 ? 15.408 4.512 -1.354 1.00 96.06 172 GLY A CA 1
ATOM 1386 C C . GLY A 1 172 ? 16.720 3.746 -1.476 1.00 96.06 172 GLY A C 1
ATOM 1387 O O . GLY A 1 172 ? 16.742 2.688 -2.091 1.00 96.06 172 GLY A O 1
ATOM 1388 N N . GLN A 1 173 ? 17.776 4.186 -0.787 1.00 97.00 173 GLN A N 1
ATOM 1389 C CA . GLN A 1 173 ? 19.036 3.435 -0.724 1.00 97.00 173 GLN A CA 1
ATOM 1390 C C . GLN A 1 173 ? 18.858 2.049 -0.088 1.00 97.00 173 GLN A C 1
ATOM 1392 O O . GLN A 1 173 ? 19.489 1.085 -0.517 1.00 97.00 173 GLN A O 1
ATOM 1397 N N . LEU A 1 174 ? 17.993 1.934 0.926 1.00 96.75 174 LEU A N 1
ATOM 1398 C CA . LEU A 1 174 ? 17.668 0.651 1.550 1.00 96.75 174 LEU A CA 1
ATOM 1399 C C . LEU A 1 174 ? 16.901 -0.270 0.591 1.00 96.75 174 LEU A C 1
ATOM 1401 O O . LEU A 1 174 ? 17.211 -1.459 0.514 1.00 96.75 174 LEU A O 1
ATOM 1405 N N . ILE A 1 175 ? 15.929 0.272 -0.148 1.00 96.50 175 ILE A N 1
ATOM 1406 C CA . ILE A 1 175 ? 15.187 -0.461 -1.180 1.00 96.50 175 ILE A CA 1
ATOM 1407 C C . ILE A 1 175 ? 16.143 -0.939 -2.275 1.00 96.50 175 ILE A C 1
ATOM 1409 O O . ILE A 1 175 ? 16.151 -2.125 -2.586 1.00 96.50 175 ILE A O 1
ATOM 1413 N N . GLU A 1 176 ? 16.998 -0.062 -2.803 1.00 96.38 176 GLU A N 1
ATOM 1414 C CA . GLU A 1 176 ? 18.012 -0.407 -3.808 1.00 96.38 176 GLU A CA 1
ATOM 1415 C C . GLU A 1 176 ? 18.953 -1.505 -3.303 1.00 96.38 176 GLU A C 1
ATOM 1417 O O . GLU A 1 176 ? 19.229 -2.468 -4.016 1.00 96.38 176 GLU A O 1
ATOM 1422 N N . GLN A 1 177 ? 19.401 -1.415 -2.047 1.00 97.31 177 GLN A N 1
ATOM 1423 C CA . GLN A 1 177 ? 20.251 -2.435 -1.437 1.00 97.31 177 GLN A CA 1
ATOM 1424 C C . GLN A 1 177 ? 19.554 -3.802 -1.361 1.00 97.31 177 GLN A C 1
ATOM 1426 O O . GLN A 1 177 ? 20.205 -4.829 -1.565 1.00 97.31 177 GLN A O 1
ATOM 1431 N N . LYS A 1 178 ? 18.259 -3.831 -1.028 1.00 96.56 178 LYS A N 1
ATOM 1432 C CA . LYS A 1 178 ? 17.498 -5.075 -0.832 1.00 96.56 178 LYS A CA 1
ATOM 1433 C C . LYS A 1 178 ? 16.961 -5.666 -2.133 1.00 96.56 178 LYS A C 1
ATOM 1435 O O . LYS A 1 178 ? 16.893 -6.884 -2.254 1.00 96.56 178 LYS A O 1
ATOM 1440 N N . LEU A 1 179 ? 16.576 -4.823 -3.088 1.00 97.19 179 LEU A N 1
ATOM 1441 C CA . LEU A 1 179 ? 15.867 -5.231 -4.301 1.00 97.19 179 LEU A CA 1
ATOM 1442 C C . LEU A 1 179 ? 16.701 -5.102 -5.575 1.00 97.19 179 LEU A C 1
ATOM 1444 O O . LEU A 1 179 ? 16.334 -5.719 -6.565 1.00 97.19 179 LEU A O 1
ATOM 1448 N N . GLY A 1 180 ? 17.815 -4.365 -5.586 1.00 96.56 180 GLY A N 1
ATOM 1449 C CA . GLY A 1 180 ? 18.530 -4.006 -6.819 1.00 96.56 180 GLY A CA 1
ATOM 1450 C C . GLY A 1 180 ? 18.901 -5.198 -7.705 1.00 96.56 180 GLY A C 1
ATOM 1451 O O . GLY A 1 180 ? 18.640 -5.176 -8.901 1.00 96.56 180 GLY A O 1
ATOM 1452 N N . ALA A 1 181 ? 19.413 -6.287 -7.119 1.00 97.00 181 ALA A N 1
ATOM 1453 C CA . ALA A 1 181 ? 19.730 -7.503 -7.875 1.00 97.00 181 ALA A CA 1
ATOM 1454 C C . ALA A 1 181 ? 18.481 -8.198 -8.453 1.00 97.00 181 ALA A C 1
ATOM 1456 O O . ALA A 1 181 ? 18.543 -8.785 -9.530 1.00 97.00 181 ALA A O 1
ATOM 1457 N N . HIS A 1 182 ? 17.350 -8.128 -7.748 1.00 96.69 182 HIS A N 1
ATOM 1458 C CA . HIS A 1 182 ? 16.076 -8.655 -8.233 1.00 96.69 182 HIS A CA 1
ATOM 1459 C C . HIS A 1 182 ? 15.506 -7.776 -9.346 1.00 96.69 182 HIS A C 1
ATOM 1461 O O . HIS A 1 182 ? 15.079 -8.299 -10.366 1.00 96.69 182 HIS A O 1
ATOM 1467 N N . VAL A 1 183 ? 15.571 -6.453 -9.195 1.00 97.62 183 VAL A N 1
ATOM 1468 C CA . VAL A 1 183 ? 15.170 -5.492 -10.231 1.00 97.62 183 VAL A CA 1
ATOM 1469 C C . VAL A 1 183 ? 15.996 -5.691 -11.501 1.00 97.62 183 VAL A C 1
ATOM 1471 O O . VAL A 1 183 ? 15.436 -5.707 -12.592 1.00 97.62 183 VAL A O 1
ATOM 1474 N N . ASP A 1 184 ? 17.304 -5.920 -11.375 1.00 96.69 184 ASP A N 1
ATOM 1475 C CA . ASP A 1 184 ? 18.173 -6.226 -12.515 1.00 96.69 184 ASP A CA 1
ATOM 1476 C C . ASP A 1 184 ? 17.721 -7.483 -13.266 1.00 96.69 184 ASP A C 1
ATOM 1478 O O . ASP A 1 184 ? 17.720 -7.498 -14.498 1.00 96.69 184 ASP A O 1
ATOM 1482 N N . GLN A 1 185 ? 17.312 -8.524 -12.534 1.00 96.31 185 GLN A N 1
ATOM 1483 C CA . GLN A 1 185 ? 16.781 -9.751 -13.122 1.00 96.31 185 GLN A CA 1
ATOM 1484 C C . GLN A 1 185 ? 15.455 -9.494 -13.847 1.00 96.31 185 GLN A C 1
ATOM 1486 O O . GLN A 1 185 ? 15.310 -9.901 -14.996 1.00 96.31 185 GLN A O 1
ATOM 1491 N N . ILE A 1 186 ? 14.528 -8.774 -13.214 1.00 95.38 186 ILE A N 1
ATOM 1492 C CA . ILE A 1 186 ? 13.227 -8.423 -13.799 1.00 95.38 186 ILE A CA 1
ATOM 1493 C C . ILE A 1 186 ? 13.422 -7.628 -15.091 1.00 95.38 186 ILE A C 1
ATOM 1495 O O . ILE A 1 186 ? 12.813 -7.939 -16.112 1.00 95.38 186 ILE A O 1
ATOM 1499 N N . ILE A 1 187 ? 14.315 -6.631 -15.076 1.00 94.81 187 ILE A N 1
ATOM 1500 C CA . ILE A 1 187 ? 14.609 -5.827 -16.264 1.00 94.81 187 ILE A CA 1
ATOM 1501 C C . ILE A 1 187 ? 15.186 -6.709 -17.378 1.00 94.81 187 ILE A C 1
ATOM 1503 O O . ILE A 1 187 ? 14.799 -6.569 -18.536 1.00 94.81 187 ILE A O 1
ATOM 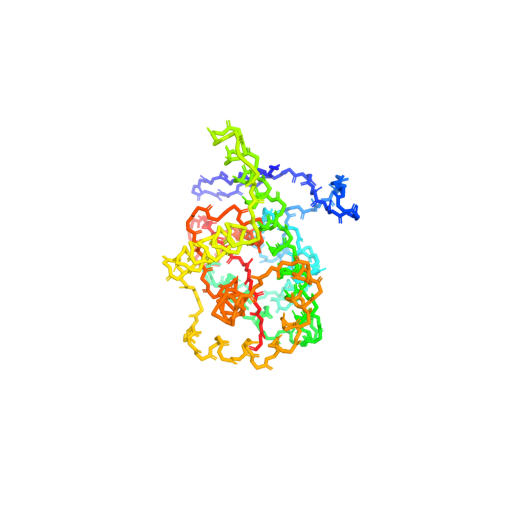1507 N N . ALA A 1 188 ? 16.107 -7.617 -17.045 1.00 93.69 188 ALA A N 1
ATOM 1508 C CA . ALA A 1 188 ? 16.713 -8.512 -18.024 1.00 93.69 188 ALA A CA 1
ATOM 1509 C C . ALA A 1 188 ? 15.702 -9.492 -18.642 1.00 93.69 188 ALA A C 1
ATOM 1511 O O . ALA A 1 188 ? 15.803 -9.768 -19.833 1.00 93.69 188 ALA A O 1
ATOM 1512 N N . GLU A 1 189 ? 14.749 -9.999 -17.856 1.00 92.75 189 GLU A N 1
ATOM 1513 C CA . GLU A 1 189 ? 13.735 -10.961 -18.303 1.00 92.75 189 GLU A CA 1
ATOM 1514 C C . GLU A 1 189 ? 12.598 -10.285 -19.084 1.00 92.75 189 GLU A C 1
ATOM 1516 O O . GLU A 1 189 ? 12.297 -10.691 -20.206 1.00 92.75 189 GLU A O 1
ATOM 1521 N N . LEU A 1 190 ? 11.988 -9.230 -18.536 1.00 90.69 190 LEU A N 1
ATOM 1522 C CA . LEU A 1 190 ? 10.846 -8.558 -19.168 1.00 90.69 190 LEU A CA 1
ATOM 1523 C C . LEU A 1 190 ? 11.248 -7.749 -20.402 1.00 90.69 190 LEU A C 1
ATOM 1525 O O . LEU A 1 190 ? 10.468 -7.649 -21.352 1.00 90.69 190 LEU A O 1
ATOM 1529 N N . PHE A 1 191 ? 12.461 -7.184 -20.407 1.00 88.00 191 PHE A N 1
ATOM 1530 C CA . PHE A 1 191 ? 12.917 -6.311 -21.485 1.00 88.00 191 PHE A CA 1
ATOM 1531 C C . PHE A 1 191 ? 13.967 -6.931 -22.414 1.00 88.00 191 PHE A C 1
ATOM 1533 O O . PHE A 1 191 ? 14.584 -6.201 -23.188 1.00 88.00 191 PHE A O 1
ATOM 1540 N N . GLU A 1 192 ? 14.154 -8.258 -22.396 1.00 86.75 192 GLU A N 1
ATOM 1541 C CA . GLU A 1 192 ? 15.165 -8.962 -23.211 1.00 86.75 192 GLU A CA 1
ATOM 1542 C C . GLU A 1 192 ? 15.102 -8.584 -24.703 1.00 86.75 192 GLU A C 1
ATOM 1544 O O . GLU A 1 192 ? 16.127 -8.411 -25.361 1.00 86.75 192 GLU A O 1
ATOM 1549 N N . ILE A 1 193 ? 13.885 -8.431 -25.233 1.00 82.50 193 ILE A N 1
ATOM 1550 C CA . ILE A 1 193 ? 13.627 -8.145 -26.650 1.00 82.50 193 ILE A CA 1
ATOM 1551 C C . ILE A 1 193 ? 13.647 -6.649 -26.998 1.00 82.50 193 ILE A C 1
ATOM 1553 O O . ILE A 1 193 ? 13.523 -6.306 -28.174 1.00 82.50 193 ILE A O 1
ATOM 1557 N N . PHE A 1 194 ? 13.768 -5.759 -26.007 1.00 82.69 194 PHE A N 1
ATOM 1558 C CA . PHE A 1 194 ? 13.736 -4.314 -26.223 1.00 82.69 194 PHE A CA 1
ATOM 1559 C C . PHE A 1 194 ? 15.154 -3.728 -26.285 1.00 82.69 194 PHE A C 1
ATOM 1561 O O . PHE A 1 194 ? 16.002 -4.042 -25.446 1.00 82.69 194 PHE A O 1
ATOM 1568 N N . PRO A 1 195 ? 15.431 -2.824 -27.239 1.00 81.44 195 PRO A N 1
ATOM 1569 C CA . PRO A 1 195 ? 16.741 -2.197 -27.400 1.00 81.44 195 PRO A CA 1
ATOM 1570 C C . PRO A 1 195 ? 16.992 -1.106 -26.341 1.00 81.44 195 PRO A C 1
ATOM 1572 O O . PRO A 1 195 ? 17.026 0.083 -26.648 1.00 81.44 195 PRO A O 1
ATOM 1575 N N . LEU A 1 196 ? 17.172 -1.488 -25.074 1.00 86.69 196 LEU A N 1
ATOM 1576 C CA . LEU A 1 196 ? 17.394 -0.542 -23.973 1.00 86.69 196 LEU A CA 1
ATOM 1577 C C . LEU A 1 196 ? 18.835 -0.017 -23.936 1.00 86.69 196 LEU A C 1
ATOM 1579 O O . LEU A 1 196 ? 19.786 -0.805 -23.883 1.00 86.69 196 LEU A O 1
ATOM 1583 N N . ASP A 1 197 ? 19.007 1.306 -23.864 1.00 90.75 197 ASP A N 1
ATOM 1584 C CA . ASP A 1 197 ? 20.295 1.893 -23.482 1.00 90.75 197 ASP A CA 1
ATOM 1585 C C . ASP A 1 197 ? 20.516 1.889 -21.962 1.00 90.75 197 ASP A C 1
ATOM 1587 O O . ASP A 1 197 ? 19.611 1.636 -21.163 1.00 90.75 197 ASP A O 1
ATOM 1591 N N . ASP A 1 198 ? 21.759 2.156 -21.558 1.00 93.50 198 ASP A N 1
ATOM 1592 C CA . ASP A 1 198 ? 22.157 2.129 -20.149 1.00 93.50 198 ASP A CA 1
ATOM 1593 C C . ASP A 1 198 ? 21.404 3.172 -19.312 1.00 93.50 198 ASP A C 1
ATOM 1595 O O . ASP A 1 198 ? 21.100 2.920 -18.147 1.00 93.50 198 ASP A O 1
ATOM 1599 N N . LYS A 1 199 ? 21.047 4.318 -19.909 1.00 95.50 199 LYS A N 1
ATOM 1600 C CA . LYS A 1 199 ? 20.276 5.368 -19.235 1.00 95.50 199 LYS A CA 1
ATOM 1601 C C . LYS A 1 199 ? 18.859 4.888 -18.920 1.00 95.50 199 LYS A C 1
ATOM 1603 O O . LYS A 1 199 ? 18.399 5.052 -17.797 1.00 95.50 199 LYS A O 1
ATOM 1608 N N . THR A 1 200 ? 18.192 4.258 -19.882 1.00 94.19 200 THR A N 1
ATOM 1609 C CA . THR A 1 200 ? 16.836 3.724 -19.712 1.00 94.19 200 THR A CA 1
ATOM 1610 C C . THR A 1 200 ? 16.812 2.614 -18.667 1.00 94.19 200 THR A C 1
ATOM 1612 O O . THR A 1 200 ? 15.915 2.580 -17.828 1.00 94.19 200 THR A O 1
ATOM 1615 N N . LYS A 1 201 ? 17.825 1.736 -18.656 1.00 95.12 201 LYS A N 1
ATOM 1616 C CA . LYS A 1 201 ? 17.965 0.705 -17.614 1.00 95.12 201 LYS A CA 1
ATOM 1617 C C . LYS A 1 201 ? 18.108 1.320 -16.226 1.00 95.12 201 LYS A C 1
ATOM 1619 O O . LYS A 1 201 ? 17.448 0.864 -15.301 1.00 95.12 201 LYS A O 1
ATOM 1624 N N . GLU A 1 202 ? 18.932 2.354 -16.079 1.00 97.06 202 GLU A N 1
ATOM 1625 C CA . GLU A 1 202 ? 19.085 3.048 -14.798 1.00 97.06 202 GLU A CA 1
ATOM 1626 C C . GLU A 1 202 ? 17.784 3.740 -14.369 1.00 97.06 202 GLU A C 1
ATOM 1628 O O . GLU A 1 202 ? 17.370 3.614 -13.218 1.00 97.06 202 GLU A O 1
ATOM 1633 N N . ASN A 1 203 ? 17.078 4.380 -15.306 1.00 97.19 203 ASN A N 1
ATOM 1634 C CA . ASN A 1 203 ? 15.777 4.984 -15.033 1.00 97.19 203 ASN A CA 1
ATOM 1635 C C . ASN A 1 203 ? 14.740 3.939 -14.591 1.00 97.19 203 ASN A C 1
ATOM 1637 O O . ASN A 1 203 ? 13.969 4.216 -13.679 1.00 97.19 203 ASN A O 1
ATOM 1641 N N . LEU A 1 204 ? 14.733 2.735 -15.178 1.00 96.69 204 LEU A N 1
ATOM 1642 C CA . LEU A 1 204 ? 13.870 1.636 -14.727 1.00 96.69 204 LEU A CA 1
ATOM 1643 C C . LEU A 1 204 ? 14.207 1.212 -13.293 1.00 96.69 204 LEU A C 1
ATOM 1645 O O . LEU A 1 204 ? 13.299 1.043 -12.482 1.00 96.69 204 LEU A O 1
ATOM 1649 N N . LYS A 1 205 ? 15.492 1.093 -12.935 1.00 97.44 205 LYS A N 1
ATOM 1650 C CA . LYS A 1 205 ? 15.888 0.781 -11.549 1.00 97.44 205 LYS A CA 1
ATOM 1651 C C . LYS A 1 205 ? 15.418 1.853 -10.573 1.00 97.44 205 LYS A C 1
ATOM 1653 O O . LYS A 1 205 ? 14.861 1.538 -9.524 1.00 97.44 205 LYS A O 1
ATOM 1658 N N . GLN A 1 206 ? 15.604 3.118 -10.938 1.00 97.50 206 GLN A N 1
ATOM 1659 C CA . GLN A 1 206 ? 15.154 4.245 -10.133 1.00 97.50 206 GLN A CA 1
ATOM 1660 C C . GLN A 1 206 ? 13.625 4.268 -10.005 1.00 97.50 206 GLN A C 1
ATOM 1662 O O . GLN A 1 206 ? 13.105 4.494 -8.912 1.00 97.50 206 GLN A O 1
ATOM 1667 N N . LEU A 1 207 ? 12.908 3.975 -11.092 1.00 96.06 207 LEU A N 1
ATOM 1668 C CA . LEU A 1 207 ? 11.454 3.874 -11.108 1.00 96.06 207 LEU A CA 1
ATOM 1669 C C . LEU A 1 207 ? 10.971 2.760 -10.174 1.00 96.06 207 LEU A C 1
ATOM 1671 O O . LEU A 1 207 ? 10.100 3.023 -9.352 1.00 96.06 207 LEU A O 1
ATOM 1675 N N . ALA A 1 208 ? 11.590 1.573 -10.210 1.00 96.31 208 ALA A N 1
ATOM 1676 C CA . ALA A 1 208 ? 11.277 0.467 -9.299 1.00 96.31 208 ALA A CA 1
ATOM 1677 C C . ALA A 1 208 ? 11.409 0.870 -7.819 1.00 96.31 208 ALA A C 1
ATOM 1679 O O . ALA A 1 208 ? 10.582 0.482 -6.996 1.00 96.31 208 ALA A O 1
ATOM 1680 N N . THR A 1 209 ? 12.407 1.689 -7.480 1.00 95.88 209 THR A N 1
ATOM 1681 C CA . THR A 1 209 ? 12.548 2.269 -6.136 1.00 95.88 209 THR A CA 1
ATOM 1682 C C . THR A 1 209 ? 11.448 3.294 -5.840 1.00 95.88 209 THR A C 1
ATOM 1684 O O . THR A 1 209 ? 10.899 3.318 -4.737 1.00 95.88 209 THR A O 1
ATOM 1687 N N . TYR A 1 210 ? 11.097 4.139 -6.811 1.00 94.69 210 TYR A N 1
ATOM 1688 C CA . TYR A 1 210 ? 10.104 5.203 -6.647 1.00 94.69 210 TYR A CA 1
ATOM 1689 C C . TYR A 1 210 ? 8.684 4.687 -6.413 1.00 94.69 210 TYR A C 1
ATOM 1691 O O . TYR A 1 210 ? 7.953 5.342 -5.665 1.00 94.69 210 TYR A O 1
ATOM 1699 N N . LEU A 1 211 ? 8.340 3.499 -6.928 1.00 92.31 211 LEU A N 1
ATOM 1700 C CA . LEU A 1 211 ? 7.056 2.824 -6.671 1.00 92.31 211 LEU A CA 1
ATOM 1701 C C . LEU A 1 211 ? 6.734 2.666 -5.173 1.00 92.31 211 LEU A C 1
ATOM 1703 O O . LEU A 1 211 ? 5.574 2.537 -4.793 1.00 92.31 211 LEU A O 1
ATOM 1707 N N . PHE A 1 212 ? 7.748 2.667 -4.302 1.00 92.75 212 PHE A N 1
ATOM 1708 C CA . PHE A 1 212 ? 7.577 2.484 -2.855 1.00 92.75 212 PHE A CA 1
ATOM 1709 C C . PHE A 1 212 ? 7.830 3.757 -2.037 1.00 92.75 212 PHE A C 1
ATOM 1711 O O . PHE A 1 212 ? 7.827 3.702 -0.806 1.00 92.75 212 PHE A O 1
ATOM 1718 N N . ILE A 1 213 ? 8.082 4.892 -2.695 1.00 93.00 213 ILE A N 1
ATOM 1719 C CA . ILE A 1 213 ? 8.451 6.153 -2.034 1.00 93.00 213 ILE A CA 1
ATOM 1720 C C . ILE A 1 213 ? 7.472 7.273 -2.368 1.00 93.00 213 ILE A C 1
ATOM 1722 O O . ILE A 1 213 ? 7.170 8.086 -1.489 1.00 93.00 213 ILE A O 1
ATOM 1726 N N . TYR A 1 214 ? 7.020 7.340 -3.619 1.00 92.19 214 TYR A N 1
ATOM 1727 C CA . TYR A 1 214 ? 6.243 8.455 -4.143 1.00 92.19 214 TYR A CA 1
ATOM 1728 C C . TYR A 1 214 ? 4.889 7.999 -4.690 1.00 92.19 214 TYR A C 1
ATOM 1730 O O . TYR A 1 214 ? 4.771 6.915 -5.251 1.00 92.19 214 TYR A O 1
ATOM 1738 N N . HIS A 1 215 ? 3.884 8.867 -4.560 1.00 88.12 215 HIS A N 1
ATOM 1739 C CA . HIS A 1 215 ? 2.496 8.619 -4.945 1.00 88.12 215 HIS A CA 1
ATOM 1740 C C . HIS A 1 215 ? 1.997 9.741 -5.855 1.00 88.12 215 HIS A C 1
ATOM 1742 O O . HIS A 1 215 ? 1.634 10.817 -5.368 1.00 88.12 215 HIS A O 1
ATOM 1748 N N . PRO A 1 216 ? 1.981 9.521 -7.177 1.00 87.94 216 PRO A N 1
ATOM 1749 C CA . PRO A 1 216 ? 1.372 10.455 -8.116 1.00 87.94 216 PRO A CA 1
ATOM 1750 C C . PRO A 1 216 ? -0.146 10.542 -7.891 1.00 87.94 216 PRO A C 1
ATOM 1752 O O . PRO A 1 216 ? -0.797 9.508 -7.733 1.00 87.94 216 PRO A O 1
ATOM 1755 N N . GLU A 1 217 ? -0.730 11.747 -7.942 1.00 73.38 217 GLU A N 1
ATOM 1756 C CA . GLU A 1 217 ? -2.182 11.960 -7.754 1.00 73.38 217 GLU A CA 1
ATOM 1757 C C . GLU A 1 217 ? -3.043 11.178 -8.765 1.00 73.38 217 GLU A C 1
ATOM 1759 O O . GLU A 1 217 ? -4.091 10.646 -8.401 1.00 73.38 217 GLU A O 1
ATOM 1764 N N . ASP A 1 218 ? -2.569 11.064 -10.009 1.00 66.62 218 ASP A N 1
ATOM 1765 C CA . ASP A 1 218 ? -3.258 10.380 -11.113 1.00 66.62 218 ASP A CA 1
ATOM 1766 C C . ASP A 1 218 ? -2.866 8.904 -11.259 1.00 66.62 218 ASP A C 1
ATOM 1768 O O . ASP A 1 218 ? -3.270 8.230 -12.213 1.00 66.62 218 ASP A O 1
ATOM 1772 N N . SER A 1 219 ? -2.054 8.374 -10.341 1.00 64.19 219 SER A N 1
ATOM 1773 C CA . SER A 1 219 ? -1.762 6.948 -10.353 1.00 64.19 219 SER A CA 1
ATOM 1774 C C . SER A 1 219 ? -3.053 6.195 -10.016 1.00 64.19 219 SER A C 1
ATOM 1776 O O . SER A 1 219 ? -3.627 6.342 -8.936 1.00 64.19 219 SER A O 1
ATOM 1778 N N . GLN A 1 220 ? -3.555 5.378 -10.948 1.00 54.69 220 GLN A N 1
ATOM 1779 C CA . GLN A 1 220 ? -4.655 4.443 -10.672 1.00 54.69 220 GLN A CA 1
ATOM 1780 C C . GLN A 1 220 ? -4.193 3.293 -9.762 1.00 54.69 220 GLN A C 1
ATOM 1782 O O . GLN A 1 220 ? -4.619 2.153 -9.925 1.00 54.69 220 GLN A O 1
ATOM 1787 N N . GLU A 1 221 ? -3.285 3.560 -8.824 1.00 56.06 221 GLU A N 1
ATOM 1788 C CA . GLU A 1 221 ? -2.723 2.543 -7.961 1.00 56.06 221 GLU A CA 1
ATOM 1789 C C . GLU A 1 221 ? -3.808 2.013 -7.028 1.00 56.06 221 GLU A C 1
ATOM 1791 O O . GLU A 1 221 ? -4.185 2.610 -6.017 1.00 56.06 221 GLU A O 1
ATOM 1796 N N . TYR A 1 222 ? -4.295 0.826 -7.377 1.00 57.81 222 TYR A N 1
ATOM 1797 C CA . TYR A 1 222 ? -5.152 -0.023 -6.555 1.00 57.81 222 TYR A CA 1
ATOM 1798 C C . TYR A 1 222 ? -4.397 -0.643 -5.363 1.00 57.81 222 TYR A C 1
ATOM 1800 O O . TYR A 1 222 ? -4.945 -1.471 -4.634 1.00 57.81 222 TYR A O 1
ATOM 1808 N N . ASP A 1 223 ? -3.158 -0.216 -5.135 1.00 70.19 223 ASP A N 1
ATOM 1809 C CA . ASP A 1 223 ? -2.163 -0.902 -4.315 1.00 70.19 223 ASP A CA 1
ATOM 1810 C C . ASP A 1 223 ? -1.986 -0.323 -2.920 1.00 70.19 223 ASP A C 1
ATOM 1812 O O . ASP A 1 223 ? -1.110 -0.727 -2.153 1.00 70.19 223 ASP A O 1
ATOM 1816 N N . TYR A 1 224 ? -2.896 0.566 -2.545 1.00 86.94 224 TYR A N 1
ATOM 1817 C CA . TYR A 1 224 ? -3.155 0.850 -1.150 1.00 86.94 224 TYR A CA 1
ATOM 1818 C C . TYR A 1 224 ? -4.379 0.085 -0.664 1.00 86.94 224 TYR A C 1
ATOM 1820 O O . TYR A 1 224 ? -5.313 -0.245 -1.401 1.00 86.94 224 TYR A O 1
ATOM 1828 N N . THR A 1 225 ? -4.389 -0.156 0.637 1.00 90.12 225 THR A N 1
ATOM 1829 C CA . THR A 1 225 ? -5.618 -0.430 1.366 1.00 90.12 225 THR A CA 1
ATOM 1830 C C . THR A 1 225 ? -6.041 0.835 2.078 1.00 90.12 225 THR A C 1
ATOM 1832 O O . THR A 1 225 ? -5.283 1.421 2.854 1.00 90.12 225 THR A O 1
ATOM 1835 N N . GLY A 1 226 ? -7.269 1.260 1.829 1.00 92.56 226 GLY A N 1
ATOM 1836 C CA . GLY A 1 226 ? -7.902 2.252 2.668 1.00 92.56 226 GLY A CA 1
ATOM 1837 C C . GLY A 1 226 ? -8.441 1.590 3.929 1.00 92.56 226 GLY A C 1
ATOM 1838 O O . GLY A 1 226 ? -9.266 0.688 3.832 1.00 92.56 226 GLY A O 1
ATOM 1839 N N . VAL A 1 227 ? -7.998 2.029 5.104 1.00 95.75 227 VAL A N 1
ATOM 1840 C CA . VAL A 1 227 ? -8.489 1.553 6.403 1.00 95.75 227 VAL A CA 1
ATOM 1841 C C . VAL A 1 227 ? -9.204 2.700 7.101 1.00 95.75 227 VAL A C 1
ATOM 1843 O O . VAL A 1 227 ? -8.603 3.717 7.429 1.00 95.75 227 VAL A O 1
ATOM 1846 N N . VAL A 1 228 ? -10.504 2.553 7.328 1.00 96.88 228 VAL A N 1
ATOM 1847 C CA . VAL A 1 228 ? -11.337 3.556 7.992 1.00 96.88 228 VAL A CA 1
ATOM 1848 C C . VAL A 1 228 ? -11.639 3.085 9.401 1.00 96.88 228 VAL A C 1
ATOM 1850 O O . VAL A 1 228 ? -12.455 2.188 9.600 1.00 96.88 228 VAL A O 1
ATOM 1853 N N . ILE A 1 229 ? -11.009 3.711 10.387 1.00 97.81 229 ILE A N 1
ATOM 1854 C CA . ILE A 1 229 ? -11.296 3.474 11.801 1.00 97.81 229 ILE A CA 1
ATOM 1855 C C . ILE A 1 229 ? -12.376 4.465 12.219 1.00 97.81 229 ILE A C 1
ATOM 1857 O O . ILE A 1 229 ? -12.253 5.666 11.987 1.00 97.81 229 ILE A O 1
ATOM 1861 N N . SER A 1 230 ? -13.468 3.984 12.804 1.00 97.69 230 SER A N 1
ATOM 1862 C CA . SER A 1 230 ? -14.583 4.848 13.178 1.00 97.69 230 SER A CA 1
ATOM 1863 C C . SER A 1 230 ? -15.261 4.400 14.460 1.00 97.69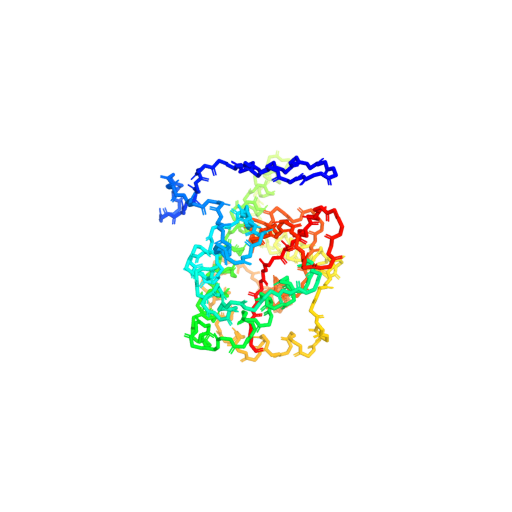 230 SER A C 1
ATOM 1865 O O . SER A 1 230 ? -15.421 3.208 14.715 1.00 97.69 230 SER A O 1
ATOM 1867 N N . GLY A 1 231 ? -15.660 5.366 15.283 1.00 97.38 231 GLY A N 1
ATOM 1868 C CA . GLY A 1 231 ? -16.221 5.099 16.598 1.00 97.38 231 GLY A CA 1
ATOM 1869 C C . GLY A 1 231 ? -15.856 6.178 17.604 1.00 97.38 231 GLY A C 1
ATOM 1870 O O . GLY A 1 231 ? -15.824 7.357 17.255 1.00 97.38 231 GLY A O 1
ATOM 1871 N N . PHE A 1 232 ? -15.572 5.762 18.837 1.00 97.50 232 PHE A N 1
ATOM 1872 C CA . PHE A 1 232 ? -15.258 6.646 19.960 1.00 97.50 232 PHE A CA 1
ATOM 1873 C C . PHE A 1 232 ? -13.980 6.205 20.685 1.00 97.50 232 PHE A C 1
ATOM 1875 O O . PHE A 1 232 ? -13.819 5.021 21.000 1.00 97.50 232 PHE A O 1
ATOM 1882 N N . GLY A 1 233 ? -13.117 7.162 21.026 1.00 96.56 233 GLY A N 1
ATOM 1883 C CA . GLY A 1 233 ? -12.254 7.055 22.201 1.00 96.56 233 GLY A CA 1
ATOM 1884 C C . GLY A 1 233 ? -13.045 7.270 23.499 1.00 96.56 233 GLY A C 1
ATOM 1885 O O . GLY A 1 233 ? -14.146 7.818 23.488 1.00 96.56 233 GLY A O 1
ATOM 1886 N N . ASP A 1 234 ? -12.496 6.855 24.640 1.00 95.31 234 ASP A N 1
ATOM 1887 C CA . ASP A 1 234 ? -13.185 6.944 25.939 1.00 95.31 234 ASP A CA 1
ATOM 1888 C C . ASP A 1 234 ? -13.470 8.391 26.401 1.00 95.31 234 ASP A C 1
ATOM 1890 O O . ASP A 1 234 ? -14.346 8.617 27.239 1.00 95.31 234 ASP A O 1
ATOM 1894 N N . LYS A 1 235 ? -12.765 9.373 25.825 1.00 96.56 235 LYS A N 1
ATOM 1895 C CA . LYS A 1 235 ? -12.931 10.812 26.068 1.00 96.56 235 LYS A CA 1
ATOM 1896 C C . LYS A 1 235 ? -13.532 11.551 24.874 1.00 96.56 235 LYS A C 1
ATOM 1898 O O . LYS A 1 235 ? -13.725 12.766 24.957 1.00 96.56 235 LYS A O 1
ATOM 1903 N N . ASP A 1 236 ? -13.850 10.856 23.783 1.00 96.69 236 ASP A N 1
ATOM 1904 C CA . ASP A 1 236 ? -14.540 11.461 22.650 1.00 96.69 236 ASP A CA 1
ATOM 1905 C C . ASP A 1 236 ? -16.022 11.680 22.972 1.00 96.69 236 ASP A C 1
ATOM 1907 O O . ASP A 1 236 ? -16.771 10.749 23.255 1.00 96.69 236 ASP A O 1
ATOM 1911 N N . ILE A 1 237 ? -16.466 12.937 22.898 1.00 96.50 237 ILE A N 1
ATOM 1912 C CA . ILE A 1 237 ? -17.873 13.309 23.135 1.00 96.50 237 ILE A CA 1
ATOM 1913 C C . ILE A 1 237 ? -18.762 12.901 21.947 1.00 96.50 237 ILE A C 1
ATOM 1915 O O . ILE A 1 237 ? -19.945 12.613 22.120 1.00 96.50 237 ILE A O 1
ATOM 1919 N N . PHE A 1 238 ? -18.198 12.890 20.737 1.00 97.44 238 PHE A N 1
ATOM 1920 C CA . PHE A 1 238 ? -18.881 12.584 19.480 1.00 97.44 238 PHE A CA 1
ATOM 1921 C C . PHE A 1 238 ? -18.097 11.521 18.705 1.00 97.44 238 PHE A C 1
ATOM 1923 O O . PHE A 1 238 ? -16.876 11.457 18.861 1.00 97.44 238 PHE A O 1
ATOM 1930 N N . PRO A 1 239 ? -18.762 10.716 17.856 1.00 97.12 239 PRO A N 1
ATOM 1931 C CA . PRO A 1 239 ? -18.062 9.738 17.041 1.00 97.12 239 PRO A CA 1
ATOM 1932 C C . PRO A 1 239 ? -17.148 10.438 16.038 1.00 97.12 239 PRO A C 1
ATOM 1934 O O . PRO A 1 239 ? -17.443 11.540 15.566 1.00 97.12 239 PRO A O 1
ATOM 1937 N N . ARG A 1 240 ? -16.063 9.761 15.675 1.00 97.12 240 ARG A N 1
ATOM 1938 C CA . ARG A 1 240 ? -15.113 10.223 14.666 1.00 97.12 240 ARG A CA 1
ATOM 1939 C C . ARG A 1 240 ? -14.940 9.192 13.556 1.00 97.12 240 ARG A C 1
ATOM 1941 O O . ARG A 1 240 ? -15.302 8.019 13.692 1.00 97.12 240 ARG A O 1
ATOM 1948 N N . VAL A 1 241 ? -14.388 9.654 12.442 1.00 96.81 241 VAL A N 1
ATOM 1949 C CA . VAL A 1 241 ? -13.973 8.833 11.304 1.00 96.81 241 VAL A CA 1
ATOM 1950 C C . VAL A 1 241 ? -12.529 9.203 11.003 1.00 96.81 241 VAL A C 1
ATOM 1952 O O . VAL A 1 241 ? -12.238 10.363 10.721 1.00 96.81 241 VAL A O 1
ATOM 1955 N N . GLN A 1 242 ? -11.640 8.221 11.072 1.00 97.00 242 GLN A N 1
ATOM 1956 C CA . GLN A 1 242 ? -10.225 8.351 10.765 1.00 97.00 242 GLN A CA 1
ATOM 1957 C C . GLN A 1 242 ? -9.908 7.480 9.542 1.00 97.00 242 GLN A C 1
ATOM 1959 O O . GLN A 1 242 ? -9.789 6.259 9.673 1.00 97.00 242 GLN A O 1
ATOM 1964 N N . PRO A 1 243 ? -9.799 8.076 8.345 1.00 95.19 243 PRO A N 1
ATOM 1965 C CA . PRO A 1 243 ? -9.317 7.371 7.169 1.00 95.19 243 PRO A CA 1
ATOM 1966 C C . PRO A 1 243 ? -7.785 7.283 7.188 1.00 95.19 243 PRO A C 1
ATOM 1968 O O . PRO A 1 243 ? -7.100 8.278 7.415 1.00 95.19 243 PRO A O 1
ATOM 1971 N N . LEU A 1 244 ? -7.260 6.097 6.902 1.00 94.44 244 LEU A N 1
ATOM 1972 C CA . LEU A 1 244 ? -5.847 5.818 6.675 1.00 94.44 244 LEU A CA 1
ATOM 1973 C C . LEU A 1 244 ? -5.687 5.204 5.282 1.00 94.44 244 LEU A C 1
ATOM 1975 O O . LEU A 1 244 ? -6.537 4.427 4.845 1.00 94.44 244 LEU A O 1
ATOM 1979 N N . LYS A 1 245 ? -4.591 5.527 4.597 1.00 91.50 245 LYS A N 1
ATOM 1980 C CA . LYS A 1 245 ? -4.139 4.806 3.403 1.00 91.50 245 LYS A CA 1
ATOM 1981 C C . LYS A 1 245 ? -2.856 4.074 3.767 1.00 91.50 245 LYS A C 1
ATOM 1983 O O . LYS A 1 245 ? -1.935 4.700 4.279 1.00 91.50 245 LYS A O 1
ATOM 1988 N N . ILE A 1 246 ? -2.831 2.764 3.552 1.00 91.50 246 ILE A N 1
ATOM 1989 C CA . ILE A 1 246 ? -1.718 1.893 3.936 1.00 91.50 246 ILE A CA 1
ATOM 1990 C C . ILE A 1 246 ? -1.221 1.165 2.691 1.00 91.50 246 ILE A C 1
ATOM 1992 O O . ILE A 1 246 ? -1.998 0.494 2.013 1.00 91.50 246 ILE A O 1
ATOM 1996 N N . PHE A 1 247 ? 0.065 1.319 2.403 1.00 88.38 247 PHE A N 1
ATOM 1997 C CA . PHE A 1 247 ? 0.785 0.742 1.268 1.00 88.38 247 PHE A CA 1
ATOM 1998 C C . PHE A 1 247 ? 2.290 0.724 1.604 1.00 88.38 247 PHE A C 1
ATOM 2000 O O . PHE A 1 247 ? 2.696 1.232 2.650 1.00 88.38 247 PHE A O 1
ATOM 2007 N N . GLY A 1 248 ? 3.114 0.176 0.711 1.00 89.44 248 GLY A N 1
ATOM 2008 C CA . GLY A 1 248 ? 4.576 0.246 0.812 1.00 89.44 248 GLY A CA 1
ATOM 2009 C C . GLY A 1 248 ? 5.214 -0.962 1.496 1.00 89.44 248 GLY A C 1
ATOM 2010 O O . GLY A 1 248 ? 4.601 -2.026 1.583 1.00 89.44 248 GLY A O 1
ATOM 2011 N N . LEU A 1 249 ? 6.468 -0.789 1.929 1.00 92.19 249 LEU A N 1
ATOM 2012 C CA . LEU A 1 249 ? 7.319 -1.802 2.565 1.00 92.19 249 LEU A CA 1
ATOM 2013 C C . LEU A 1 249 ? 7.630 -1.426 4.030 1.00 92.19 249 LEU A C 1
ATOM 2015 O O . LEU A 1 249 ? 7.426 -0.289 4.445 1.00 92.19 249 LEU A O 1
ATOM 2019 N N . LEU A 1 250 ? 8.116 -2.379 4.828 1.00 92.31 250 LEU A N 1
ATOM 2020 C CA . LEU A 1 250 ? 8.394 -2.250 6.271 1.00 92.31 250 LEU A CA 1
ATOM 2021 C C . LEU A 1 250 ? 9.847 -2.638 6.625 1.00 92.31 250 LEU A C 1
ATOM 2023 O O . LEU A 1 250 ? 10.098 -3.229 7.678 1.00 92.31 250 LEU A O 1
ATOM 2027 N N . PHE A 1 251 ? 10.792 -2.401 5.712 1.00 88.19 251 PHE A N 1
ATOM 2028 C CA . PHE A 1 251 ? 12.216 -2.694 5.913 1.00 88.19 251 PHE A CA 1
ATOM 2029 C C . PHE A 1 251 ? 12.862 -1.935 7.078 1.00 88.19 251 PHE A C 1
ATOM 2031 O O . PHE A 1 251 ? 12.485 -0.767 7.319 1.00 88.19 251 PHE A O 1
#